Protein 6WN9 (pdb70)

Organism: Staphylococcus aureus (strain NCTC 8325 / PS 47) (NCBI:txid93061)

Nearest PDB structures (foldseek):
  6wn9-assembly2_B  TM=9.996E-01  e=6.475E-32  Staphylococcus aureus
  6vjp-assembly2_B  TM=9.978E-01  e=8.347E-31  Staphylococcus aureus
  5ug1-assembly1_A  TM=8.718E-01  e=1.344E-09  Streptococcus pneumoniae
  3cq5-assembly2_C  TM=4.614E-01  e=7.460E-02  unclassified
  8pdc-assembly1_A  TM=5.800E-01  e=1.710E+00  Thermochaetoides thermophila

Foldseek 3Di:
DEAEEAEEVLLVQQVVVLCVVVVRHHGHYYHLDALLVVLVCLLVPPQVQLDAPHEYEYYYDQNHDDDLVSVVSNVVSSHNHQYEYEQDFAPDPCNVVRNVSLVVCCVPDQSYFYLYLVVVCVPPPQQADPRRRRGDNVVSNVSSVSSVVCVVPDD/DEEAEELLLVQQVVVLCVVVVVYHGHYYHLDALLVVLVCLQPPPQVQLDAPHEYEYYYDQNHHDDLVSVVSNVVSSHNHQYEYEQDFAPDPCNVVRNVSLVVVCVVALRYFYLYLVVVCVPPCQQADPRRRRGDPVVSNSSSVSSVVRVVDGDRD

Secondary structure (DSSP, 8-state):
-PPEEEESHHHHHHHHHHHHHSTT-EEEE-TT--HHHHHHHHHHH-GGGSSTT-EEEEE-STTS---HHHHHHHHHHTTTSEEEEE----SSTTHHHHHHHHHHHHHH-TTEEEE-HHHHTTT-GGGB-TTSSSBPHHHHHHHHHHHHHHHHH--/-EEEESHHHHHHHHHHHHHSTT-EEEE-TT--HHHHHHHHHHH-GGGSSTT-EEEEE-STTS---HHHHHHHHHTTTTSEEEEE----SSTTHHHHHHHHHHHHHH-TTEEEE-HHHHHTT-GGGB-TTSSSBPHHHHHHHHHHHHHHHHH----

B-factor: mean 24.82, std 10.37, range [9.57, 63.67]

Sequence (310 aa):
SSPLLIGDSVMVDIGNVFTTKKIPNAQIDGKVGRQLVDATPIVKSQYKDYAKKGQKVVVVELGTNGAFTKDQLNELLDSSFGKADIYLVSIRVPRDYEGRINKLIYEAAAARSNVHLVDWYKASAGHPEYFAYDGIHLEYAGSKALTDLIVKTMETHAPLLIGDSVMVDIGNVFTKKIPNNAQIDGKVGRQLVDATPIVKSQYKDYAKKGQKVVVVELGTNGAFTKDQLNELLDSSFGKADIYLVSIRVPRDYEGRINKLIYEEAAAARSSNVHLVDWYKASAGHPEYFAYDGIHLEYAGSKALTDLIVKTMETHATN

Structure (mmCIF, N/CA/C/O backbone):
data_6WN9
#
_entry.id   6WN9
#
_cell.length_a   39.510
_cell.length_b   78.860
_cell.length_c   106.590
_cell.angle_alpha   90.000
_cell.angle_beta   90.000
_cell.angle_gamma   90.000
#
_symmetry.space_group_name_H-M   'P 21 21 21'
#
loop_
_entity.id
_entity.type
_entity.pdbx_description
1 polymer Acetyltransferase
2 non-polymer 'ZINC ION'
3 water water
#
loop_
_atom_site.group_PDB
_atom_site.id
_atom_site.type_symbol
_atom_site.label_atom_id
_atom_site.label_alt_id
_atom_site.label_comp_id
_atom_site.label_asym_id
_atom_site.label_entity_id
_atom_site.label_seq_id
_atom_site.pdbx_PDB_ins_code
_atom_site.Cartn_x
_atom_site.Cartn_y
_atom_site.Cartn_z
_atom_site.occupancy
_atom_site.B_iso_or_equiv
_atom_site.auth_seq_id
_atom_site.auth_comp_id
_atom_site.auth_asym_id
_atom_site.auth_atom_id
_atom_site.pdbx_PDB_model_num
ATOM 1 N N . SER A 1 3 ? 13.007 61.306 26.559 1.00 56.66 445 SER A N 1
ATOM 2 C CA . SER A 1 3 ? 12.368 60.083 27.032 1.00 52.69 445 SER A CA 1
ATOM 3 C C . SER A 1 3 ? 12.972 59.622 28.355 1.00 45.80 445 SER A C 1
ATOM 4 O O . SER A 1 3 ? 14.071 60.033 28.725 1.00 43.61 445 SER A O 1
ATOM 7 N N . SER A 1 4 ? 12.248 58.762 29.059 1.00 41.48 446 SER A N 1
ATOM 8 C CA . SER A 1 4 ? 12.673 58.335 30.387 1.00 39.74 446 SER A CA 1
ATOM 9 C C . SER A 1 4 ? 13.884 57.413 30.287 1.00 29.01 446 SER A C 1
ATOM 10 O O . SER A 1 4 ? 13.890 56.499 29.454 1.00 27.84 446 SER A O 1
ATOM 13 N N . PRO A 1 5 ? 14.917 57.616 31.101 1.00 23.81 447 PRO A N 1
ATOM 14 C CA . PRO A 1 5 ? 15.980 56.612 31.192 1.00 23.22 447 PRO A CA 1
ATOM 15 C C . PRO A 1 5 ? 15.548 55.461 32.082 1.00 23.30 447 PRO A C 1
ATOM 16 O O . PRO A 1 5 ? 14.742 55.624 33.001 1.00 23.16 447 PRO A O 1
ATOM 20 N N . LEU A 1 6 ? 16.089 54.281 31.794 1.00 18.40 448 LEU A N 1
ATOM 21 C CA . LEU A 1 6 ? 15.889 53.103 32.633 1.00 16.12 448 LEU A CA 1
ATOM 22 C C . LEU A 1 6 ? 17.146 52.859 33.453 1.00 16.33 448 LEU A C 1
ATOM 23 O O . LEU A 1 6 ? 18.252 52.878 32.910 1.00 16.53 448 LEU A O 1
ATOM 28 N N . LEU A 1 7 ? 16.983 52.634 34.753 1.00 14.93 449 LEU A N 1
ATOM 29 C CA . LEU A 1 7 ? 18.104 52.310 35.627 1.00 14.91 449 LEU A CA 1
ATOM 30 C C . LEU A 1 7 ? 17.816 50.967 36.276 1.00 19.02 449 LEU A C 1
ATOM 31 O O . LEU A 1 7 ? 16.823 50.831 36.997 1.00 19.36 449 LEU A O 1
ATOM 36 N N . ILE A 1 8 ? 18.657 49.968 36.005 1.00 13.16 450 ILE A N 1
ATOM 37 C CA . ILE A 1 8 ? 18.426 48.624 36.525 1.00 12.20 450 ILE A CA 1
ATOM 38 C C . ILE A 1 8 ? 19.648 48.173 37.315 1.00 14.89 450 ILE A C 1
ATOM 39 O O . ILE A 1 8 ? 20.789 48.359 36.885 1.00 15.43 450 ILE A O 1
ATOM 44 N N . GLY A 1 9 ? 19.421 47.586 38.479 1.00 14.59 451 GLY A N 1
ATOM 45 C CA . GLY A 1 9 ? 20.561 47.120 39.242 1.00 14.39 451 GLY A CA 1
ATOM 46 C C . GLY A 1 9 ? 20.186 46.440 40.534 1.00 14.30 451 GLY A C 1
ATOM 47 O O . GLY A 1 9 ? 19.049 46.011 40.733 1.00 14.97 451 GLY A O 1
ATOM 48 N N . ASP A 1 10 ? 21.180 46.351 41.419 1.00 13.73 452 ASP A N 1
ATOM 49 C CA . ASP A 1 10 ? 21.030 45.584 42.650 1.00 11.72 452 ASP A CA 1
ATOM 50 C C . ASP A 1 10 ? 20.872 46.509 43.857 1.00 13.96 452 ASP A C 1
ATOM 51 O O . ASP A 1 10 ? 20.207 47.544 43.756 1.00 15.87 452 ASP A O 1
ATOM 56 N N . SER A 1 11 ? 21.432 46.138 45.013 1.00 15.36 453 SER A N 1
ATOM 57 C CA . SER A 1 11 ? 21.236 46.986 46.186 1.00 14.14 453 SER A CA 1
ATOM 58 C C . SER A 1 11 ? 21.783 48.398 45.970 1.00 16.75 453 SER A C 1
ATOM 59 O O . SER A 1 11 ? 21.274 49.349 46.576 1.00 16.33 453 SER A O 1
ATOM 62 N N . VAL A 1 12 ? 22.787 48.572 45.096 1.00 14.98 454 VAL A N 1
ATOM 63 C CA . VAL A 1 12 ? 23.305 49.921 44.878 1.00 14.86 454 VAL A CA 1
ATOM 64 C C . VAL A 1 12 ? 22.263 50.769 44.159 1.00 14.51 454 VAL A C 1
ATOM 65 O O . VAL A 1 12 ? 22.121 51.969 44.435 1.00 14.36 454 VAL A O 1
ATOM 69 N N . MET A 1 13 ? 21.492 50.153 43.252 1.00 14.68 455 MET A N 1
ATOM 70 C CA . MET A 1 13 ? 20.405 50.885 42.610 1.00 15.09 455 MET A CA 1
ATOM 71 C C . MET A 1 13 ? 19.309 51.232 43.609 1.00 14.48 455 MET A C 1
ATOM 72 O O . MET A 1 13 ? 18.743 52.330 43.559 1.00 15.63 455 MET A O 1
ATOM 77 N N . VAL A 1 14 ? 19.016 50.330 44.552 1.00 14.74 456 VAL A N 1
ATOM 78 C CA . VAL A 1 14 ? 18.056 50.664 45.594 1.00 14.86 456 VAL A CA 1
ATOM 79 C C . VAL A 1 14 ? 18.538 51.872 46.386 1.00 18.63 456 VAL A C 1
ATOM 80 O O . VAL A 1 14 ? 17.758 52.780 46.703 1.00 18.57 456 VAL A O 1
ATOM 84 N N . ASP A 1 15 ? 19.835 51.912 46.696 1.00 15.56 457 ASP A N 1
ATOM 85 C CA . ASP A 1 15 ? 20.374 53.016 47.484 1.00 15.37 457 ASP A CA 1
ATOM 86 C C . ASP A 1 15 ? 20.245 54.352 46.764 1.00 15.00 457 ASP A C 1
ATOM 87 O O . ASP A 1 15 ? 19.981 55.377 47.403 1.00 17.08 457 ASP A O 1
ATOM 92 N N . ILE A 1 16 ? 20.454 54.380 45.443 1.00 16.39 458 ILE A N 1
ATOM 93 C CA . ILE A 1 16 ? 20.473 55.669 44.751 1.00 15.54 458 ILE A CA 1
ATOM 94 C C . ILE A 1 16 ? 19.139 56.034 44.119 1.00 14.86 458 ILE A C 1
ATOM 95 O O . ILE A 1 16 ? 18.992 57.170 43.645 1.00 15.84 458 ILE A O 1
ATOM 100 N N . GLY A 1 17 ? 18.152 55.135 44.137 1.00 17.82 459 GLY A N 1
ATOM 101 C CA . GLY A 1 17 ? 16.978 55.317 43.291 1.00 19.87 459 GLY A CA 1
ATOM 102 C C . GLY A 1 17 ? 16.188 56.577 43.593 1.00 21.36 459 GLY A C 1
ATOM 103 O O . GLY A 1 17 ? 15.764 57.286 42.677 1.00 21.70 459 GLY A O 1
ATOM 104 N N . ASN A 1 18 ? 15.964 56.871 44.873 1.00 20.55 460 ASN A N 1
ATOM 105 C CA . ASN A 1 18 ? 15.165 58.049 45.201 1.00 25.61 460 ASN A CA 1
ATOM 106 C C . ASN A 1 18 ? 15.959 59.338 45.028 1.00 22.90 460 ASN A C 1
ATOM 107 O O . ASN A 1 18 ? 15.403 60.355 44.592 1.00 23.67 460 ASN A O 1
ATOM 112 N N . VAL A 1 19 ? 17.250 59.321 45.371 1.00 20.19 461 VAL A N 1
ATOM 113 C CA . VAL A 1 19 ? 18.112 60.462 45.069 1.00 18.63 461 VAL A CA 1
ATOM 114 C C . VAL A 1 19 ? 18.104 60.736 43.576 1.00 18.98 461 VAL A C 1
ATOM 115 O O . VAL A 1 19 ? 18.002 61.888 43.136 1.00 22.63 461 VAL A O 1
ATOM 119 N N . PHE A 1 20 ? 18.189 59.673 42.773 1.00 18.15 462 PHE A N 1
ATOM 120 C CA . PHE A 1 20 ? 18.214 59.848 41.329 1.00 16.33 462 PHE A CA 1
ATOM 121 C C . PHE A 1 20 ? 16.900 60.424 40.816 1.00 19.49 462 PHE A C 1
ATOM 122 O O . PHE A 1 20 ? 16.905 61.340 39.986 1.00 21.69 462 PHE A O 1
ATOM 130 N N A THR A 1 21 ? 15.772 59.900 41.302 0.64 18.88 463 THR A N 1
ATOM 131 N N B THR A 1 21 ? 15.759 59.922 41.300 0.36 19.82 463 THR A N 1
ATOM 132 C CA A THR A 1 21 ? 14.467 60.362 40.841 0.64 23.83 463 THR A CA 1
ATOM 133 C CA B THR A 1 21 ? 14.484 60.411 40.776 0.36 23.47 463 THR A CA 1
ATOM 134 C C A THR A 1 21 ? 14.200 61.806 41.247 0.64 25.05 463 THR A C 1
ATOM 135 C C B THR A 1 21 ? 14.168 61.821 41.255 0.36 25.37 463 THR A C 1
ATOM 136 O O A THR A 1 21 ? 13.552 62.547 40.503 0.64 28.78 463 THR A O 1
ATOM 137 O O B THR A 1 21 ? 13.431 62.547 40.581 0.36 27.62 463 THR A O 1
ATOM 144 N N . LYS A 1 22 ? 14.685 62.224 42.417 1.00 25.16 464 LYS A N 1
ATOM 145 C CA . LYS A 1 22 ? 14.543 63.623 42.810 1.00 24.14 464 LYS A CA 1
ATOM 146 C C . LYS A 1 22 ? 15.254 64.529 41.818 1.00 27.38 464 LYS A C 1
ATOM 147 O O . LYS A 1 22 ? 14.772 65.624 41.499 1.00 31.32 464 LYS A O 1
ATOM 153 N N . LYS A 1 23 ? 16.400 64.078 41.309 1.00 26.60 465 LYS A N 1
ATOM 154 C CA . LYS A 1 23 ? 17.160 64.857 40.343 1.00 27.97 465 LYS A CA 1
ATOM 155 C C . LYS A 1 23 ? 16.555 64.752 38.947 1.00 27.11 465 LYS A C 1
ATOM 156 O O . LYS A 1 23 ? 16.406 65.764 38.253 1.00 29.01 465 LYS A O 1
ATOM 162 N N . ILE A 1 24 ? 16.197 63.539 38.532 1.00 25.23 466 ILE A N 1
ATOM 163 C CA . ILE A 1 24 ? 15.683 63.241 37.194 1.00 25.47 466 ILE A CA 1
ATOM 164 C C . ILE A 1 24 ? 14.280 62.662 37.348 1.00 23.77 466 ILE A C 1
ATOM 165 O O . ILE A 1 24 ? 14.125 61.433 37.457 1.00 22.42 466 ILE A O 1
ATOM 170 N N . PRO A 1 25 ? 13.243 63.504 37.365 1.00 27.01 467 PRO A N 1
ATOM 171 C CA . PRO A 1 25 ? 11.920 63.042 37.820 1.00 32.30 467 PRO A CA 1
ATOM 172 C C . PRO A 1 25 ? 11.309 61.916 37.004 1.00 30.13 467 PRO A C 1
ATOM 173 O O . PRO A 1 25 ? 10.537 61.130 37.565 1.00 34.16 467 PRO A O 1
ATOM 177 N N . ASN A 1 26 ? 11.606 61.804 35.710 1.00 25.66 468 ASN A N 1
ATOM 178 C CA . ASN A 1 26 ? 10.985 60.757 34.905 1.00 26.69 468 ASN A CA 1
ATOM 179 C C . ASN A 1 26 ? 11.819 59.476 34.831 1.00 26.55 468 ASN A C 1
ATOM 180 O O . ASN A 1 26 ? 11.504 58.592 34.026 1.00 25.95 468 ASN A O 1
ATOM 185 N N . ALA A 1 27 ? 12.848 59.337 35.664 1.00 22.18 469 ALA A N 1
ATOM 186 C CA . ALA A 1 27 ? 13.659 58.129 35.636 1.00 19.09 469 ALA A CA 1
ATOM 187 C C . ALA A 1 27 ? 12.832 56.915 36.048 1.00 23.05 469 ALA A C 1
ATOM 188 O O . ALA A 1 27 ? 11.965 56.998 36.922 1.00 25.18 469 ALA A O 1
ATOM 190 N N . GLN A 1 28 ? 13.098 55.780 35.407 1.00 18.15 470 GLN A N 1
ATOM 191 C CA . GLN A 1 28 ? 12.442 54.519 35.746 1.00 18.80 470 GLN A CA 1
ATOM 192 C C . GLN A 1 28 ? 13.462 53.654 36.472 1.00 19.78 470 GLN A C 1
ATOM 193 O O . GLN A 1 28 ? 14.449 53.214 35.872 1.00 18.31 470 GLN A O 1
ATOM 199 N N . ILE A 1 29 ? 13.234 53.425 37.768 1.00 19.12 471 ILE A N 1
ATOM 200 C CA . ILE A 1 29 ? 14.171 52.699 38.615 1.00 19.00 471 ILE A CA 1
ATOM 201 C C . ILE A 1 29 ? 13.691 51.267 38.776 1.00 18.58 471 ILE A C 1
ATOM 202 O O . ILE A 1 29 ? 12.534 51.028 39.146 1.00 20.79 471 ILE A O 1
ATOM 207 N N . ASP A 1 30 ? 14.592 50.314 38.537 1.00 16.98 472 ASP A N 1
ATOM 208 C CA . ASP A 1 30 ? 14.336 48.902 38.818 1.00 17.11 472 ASP A CA 1
ATOM 209 C C . ASP A 1 30 ? 15.535 48.394 39.614 1.00 16.83 472 ASP A C 1
ATOM 210 O O . ASP A 1 30 ? 16.507 47.882 39.052 1.00 15.76 472 ASP A O 1
ATOM 215 N N . GLY A 1 31 ? 15.471 48.539 40.933 1.00 17.87 473 GLY A N 1
ATOM 216 C CA . GLY A 1 31 ? 16.520 48.064 41.816 1.00 18.74 473 GLY A CA 1
ATOM 217 C C . GLY A 1 31 ? 16.006 46.942 42.696 1.00 16.20 473 GLY A C 1
ATOM 218 O O . GLY A 1 31 ? 14.843 46.940 43.108 1.00 19.94 473 GLY A O 1
ATOM 219 N N . LYS A 1 32 ? 16.888 45.993 43.014 1.00 18.21 474 LYS A N 1
ATOM 220 C CA . LYS A 1 32 ? 16.500 44.873 43.869 1.00 18.96 474 LYS A CA 1
ATOM 221 C C . LYS A 1 32 ? 17.711 44.399 44.658 1.00 16.23 474 LYS A C 1
ATOM 222 O O . LYS A 1 32 ? 18.722 44.012 44.067 1.00 16.99 474 LYS A O 1
ATOM 228 N N . VAL A 1 33 ? 17.616 44.435 45.988 1.00 17.68 475 VAL A N 1
ATOM 229 C CA . VAL A 1 33 ? 18.689 43.906 46.819 1.00 19.46 475 VAL A CA 1
ATOM 230 C C . VAL A 1 33 ? 18.915 42.436 46.484 1.00 19.60 475 VAL A C 1
ATOM 231 O O . VAL A 1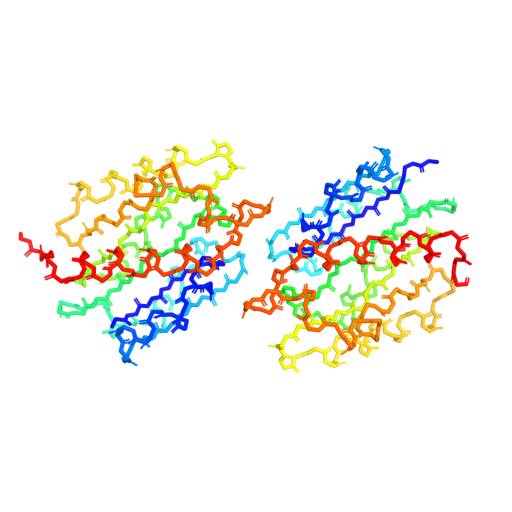 33 ? 17.969 41.641 46.438 1.00 22.51 475 VAL A O 1
ATOM 235 N N . GLY A 1 34 ? 20.172 42.074 46.221 1.00 16.84 476 GLY A N 1
ATOM 236 C CA . GLY A 1 34 ? 20.532 40.696 45.962 1.00 17.57 476 GLY A CA 1
ATOM 237 C C . GLY A 1 34 ? 20.428 40.267 44.516 1.00 17.38 476 GLY A C 1
ATOM 238 O O . GLY A 1 34 ? 20.719 39.105 44.211 1.00 21.05 476 GLY A O 1
ATOM 239 N N . ARG A 1 35 ? 20.008 41.159 43.626 1.00 15.61 477 ARG A N 1
ATOM 240 C CA . ARG A 1 35 ? 19.839 40.782 42.230 1.00 17.54 477 ARG A CA 1
ATOM 241 C C . ARG A 1 35 ? 21.178 40.410 41.606 1.00 17.28 477 ARG A C 1
ATOM 242 O O . ARG A 1 35 ? 22.159 41.153 41.711 1.00 20.73 477 ARG A O 1
ATOM 250 N N . GLN A 1 36 ? 21.215 39.244 40.970 1.00 18.26 478 GLN A N 1
ATOM 251 C CA . GLN A 1 36 ? 22.368 38.798 40.205 1.00 17.51 478 GLN A CA 1
ATOM 252 C C . GLN A 1 36 ? 22.190 39.225 38.758 1.00 19.89 478 GLN A C 1
ATOM 253 O O . GLN A 1 36 ? 21.068 39.269 38.249 1.00 19.00 478 GLN A O 1
ATOM 259 N N . LEU A 1 37 ? 23.309 39.524 38.096 1.00 15.23 479 LEU A N 1
ATOM 260 C CA . LEU A 1 37 ? 23.228 40.042 36.731 1.00 15.14 479 LEU A CA 1
ATOM 261 C C . LEU A 1 37 ? 22.483 39.080 35.811 1.00 19.81 479 LEU A C 1
ATOM 262 O O . LEU A 1 37 ? 21.683 39.516 34.973 1.00 18.77 479 LEU A O 1
ATOM 267 N N . VAL A 1 38 ? 22.722 37.771 35.951 1.00 18.86 480 VAL A N 1
ATOM 268 C CA . VAL A 1 38 ? 22.091 36.791 35.065 1.00 18.51 480 VAL A CA 1
ATOM 269 C C . VAL A 1 38 ? 20.571 36.848 35.154 1.00 22.11 480 VAL A C 1
ATOM 270 O O . VAL A 1 38 ? 19.875 36.452 34.208 1.00 23.68 480 VAL A O 1
ATOM 274 N N . ASP A 1 39 ? 20.030 37.333 36.266 1.00 21.67 481 ASP A N 1
ATOM 275 C CA . ASP A 1 39 ? 18.585 37.433 36.390 1.00 22.38 481 ASP A CA 1
ATOM 276 C C . ASP A 1 39 ? 18.032 38.725 35.810 1.00 20.99 481 ASP A C 1
ATOM 277 O O . ASP A 1 39 ? 16.813 38.831 35.623 1.00 27.90 481 ASP A O 1
ATOM 282 N N . ALA A 1 40 ? 18.894 39.687 35.479 1.00 20.83 482 ALA A N 1
ATOM 283 C CA . ALA A 1 40 ? 18.425 40.923 34.858 1.00 19.44 482 ALA A CA 1
ATOM 284 C C . ALA A 1 40 ? 18.024 40.699 33.408 1.00 21.73 482 ALA A C 1
ATOM 285 O O . ALA A 1 40 ? 17.071 41.316 32.919 1.00 22.14 482 ALA A O 1
ATOM 287 N N . THR A 1 41 ? 18.738 39.824 32.703 1.00 24.11 483 THR A N 1
ATOM 288 C CA . THR A 1 41 ? 18.505 39.663 31.271 1.00 25.48 483 THR A CA 1
ATOM 289 C C . THR A 1 41 ? 17.083 39.212 30.943 1.00 26.91 483 THR A C 1
ATOM 290 O O . THR A 1 41 ? 16.461 39.816 30.051 1.00 23.55 483 THR A O 1
ATOM 294 N N . PRO A 1 42 ? 16.500 38.208 31.612 1.00 23.42 484 PRO A N 1
ATOM 295 C CA . PRO A 1 42 ? 15.095 37.877 31.320 1.00 26.07 484 PRO A CA 1
ATOM 296 C C . PRO A 1 42 ? 14.140 39.029 31.592 1.00 24.50 484 PRO A C 1
ATOM 297 O O . PRO A 1 42 ? 13.117 39.152 30.901 1.00 29.42 484 PRO A O 1
ATOM 301 N N . ILE A 1 43 ? 14.432 39.858 32.595 1.00 23.11 485 ILE A N 1
ATOM 302 C CA . ILE A 1 43 ? 13.599 41.023 32.877 1.00 22.56 485 ILE A CA 1
ATOM 303 C C . ILE A 1 43 ? 13.664 42.008 31.718 1.00 22.55 485 ILE A C 1
ATOM 304 O O . ILE A 1 43 ? 12.640 42.537 31.269 1.00 27.34 485 ILE A O 1
ATOM 309 N N . VAL A 1 44 ? 14.873 42.275 31.220 1.00 21.97 486 VAL A N 1
ATOM 310 C CA . VAL A 1 44 ? 15.018 43.210 30.108 1.00 22.58 486 VAL A CA 1
ATOM 311 C C . VAL A 1 44 ? 14.313 42.676 28.873 1.00 28.45 486 VAL A C 1
ATOM 312 O O . VAL A 1 44 ? 13.572 43.400 28.195 1.00 28.87 486 VAL A O 1
ATOM 316 N N . LYS A 1 45 ? 14.525 41.393 28.567 1.00 27.68 487 LYS A N 1
ATOM 317 C CA . LYS A 1 45 ? 13.944 40.826 27.358 1.00 31.00 487 LYS A CA 1
ATOM 318 C C . LYS A 1 45 ? 12.423 40.819 27.410 1.00 33.21 487 LYS A C 1
ATOM 319 O O . LYS A 1 45 ? 11.773 40.964 26.371 1.00 40.00 487 LYS A O 1
ATOM 325 N N . SER A 1 46 ? 11.832 40.680 28.599 1.00 31.18 488 SER A N 1
ATOM 326 C CA . SER A 1 46 ? 10.382 40.593 28.700 1.00 39.44 488 SER A CA 1
ATOM 327 C C . SER A 1 46 ? 9.702 41.911 29.057 1.00 37.84 488 SER A C 1
ATOM 328 O O . SER A 1 46 ? 8.520 42.081 28.740 1.00 42.67 488 SER A O 1
ATOM 331 N N . GLN A 1 47 ? 10.401 42.848 29.691 1.00 28.78 489 GLN A N 1
ATOM 332 C CA . GLN A 1 47 ? 9.769 44.062 30.186 1.00 27.32 489 GLN A CA 1
ATOM 333 C C . GLN A 1 47 ? 10.280 45.347 29.548 1.00 26.89 489 GLN A C 1
ATOM 334 O O . GLN A 1 47 ? 9.554 46.349 29.564 1.00 29.43 489 GLN A O 1
ATOM 340 N N . TYR A 1 48 ? 11.493 45.362 29.002 1.00 23.30 490 TYR A N 1
ATOM 341 C CA . TYR A 1 48 ? 12.137 46.623 28.649 1.00 19.88 490 TYR A CA 1
ATOM 342 C C . TYR A 1 48 ? 12.536 46.684 27.173 1.00 19.31 490 TYR A C 1
ATOM 343 O O . TYR A 1 48 ? 13.464 47.415 26.808 1.00 19.54 490 TYR A O 1
ATOM 352 N N . LYS A 1 49 ? 11.813 45.965 26.299 1.00 20.65 491 LYS A N 1
ATOM 353 C CA . LYS A 1 49 ? 12.149 46.007 24.876 1.00 21.28 491 LYS A CA 1
ATOM 354 C C . LYS A 1 49 ? 12.081 47.424 24.320 1.00 22.10 491 LYS A C 1
ATOM 355 O O . LYS A 1 49 ? 12.820 47.768 23.388 1.00 20.21 491 LYS A O 1
ATOM 361 N N . ASP A 1 50 ? 11.202 48.260 24.862 1.00 20.78 492 ASP A N 1
ATOM 362 C CA . ASP A 1 50 ? 11.080 49.603 24.324 1.00 20.09 492 ASP A CA 1
ATOM 363 C C . ASP A 1 50 ? 12.176 50.541 24.809 1.00 19.69 492 ASP A C 1
ATOM 364 O O . ASP A 1 50 ? 12.245 51.677 24.325 1.00 24.65 492 ASP A O 1
ATOM 369 N N . TYR A 1 51 ? 13.050 50.084 25.708 1.00 17.18 493 TYR A N 1
ATOM 370 C CA . TYR A 1 51 ? 14.274 50.805 26.031 1.00 17.56 493 TYR A CA 1
ATOM 371 C C . TYR A 1 51 ? 15.465 50.361 25.188 1.00 19.64 493 TYR A C 1
ATOM 372 O O . TYR A 1 51 ? 16.522 50.996 25.255 1.00 23.67 493 TYR A O 1
ATOM 381 N N . ALA A 1 52 ? 15.326 49.297 24.406 1.00 19.46 494 ALA A N 1
ATOM 382 C CA . ALA A 1 52 ? 16.441 48.726 23.645 1.00 20.83 494 ALA A CA 1
ATOM 383 C C . ALA A 1 52 ? 16.518 49.310 22.245 1.00 22.75 494 ALA A C 1
ATOM 384 O O . ALA A 1 52 ? 16.657 48.588 21.257 1.00 30.05 494 ALA A O 1
ATOM 386 N N . LYS A 1 53 ? 16.412 50.628 22.153 1.00 19.22 495 LYS A N 1
ATOM 387 C CA . LYS A 1 53 ? 16.295 51.311 20.875 1.00 19.39 495 LYS A CA 1
ATOM 388 C C . LYS A 1 53 ? 17.289 52.459 20.797 1.00 18.88 495 LYS A C 1
ATOM 389 O O . LYS A 1 53 ? 17.740 52.985 21.818 1.00 18.51 495 LYS A O 1
ATOM 395 N N . LYS A 1 54 ? 17.630 52.832 19.562 1.00 19.66 496 LYS A N 1
ATOM 396 C CA . LYS A 1 54 ? 18.521 53.964 19.330 1.00 17.37 496 LYS A CA 1
ATOM 397 C C . LYS A 1 54 ? 17.963 55.217 19.992 1.00 19.89 496 LYS A C 1
ATOM 398 O O . LYS A 1 54 ? 16.780 55.537 19.843 1.00 21.12 496 LYS A O 1
ATOM 404 N N . GLY A 1 55 ? 18.826 55.940 20.705 1.00 19.07 497 GLY A N 1
ATOM 405 C CA . GLY A 1 55 ? 18.433 57.161 21.377 1.00 21.96 497 GLY A CA 1
ATOM 406 C C . GLY A 1 55 ? 17.911 56.974 22.786 1.00 22.72 497 GLY A C 1
ATOM 407 O O . GLY A 1 55 ? 17.729 57.970 23.501 1.00 26.26 497 GLY A O 1
ATOM 408 N N . GLN A 1 56 ? 17.651 55.740 23.202 1.00 16.11 498 GLN A N 1
ATOM 409 C CA . GLN A 1 56 ? 17.287 55.469 24.585 1.00 17.06 498 GLN A CA 1
ATOM 410 C C . GLN A 1 56 ? 18.543 55.401 25.449 1.00 16.93 498 GLN A C 1
ATOM 411 O O . GLN A 1 56 ? 19.653 55.187 24.960 1.00 16.51 498 GLN A O 1
ATOM 417 N N . LYS A 1 57 ? 18.362 55.593 26.755 1.00 15.29 499 LYS A N 1
ATOM 418 C CA . LYS A 1 57 ? 19.468 55.544 27.703 1.00 15.09 499 LYS A CA 1
ATOM 419 C C . LYS A 1 57 ? 19.134 54.585 28.830 1.00 15.95 499 LYS A C 1
ATOM 420 O O . LYS A 1 57 ? 18.049 54.658 29.417 1.00 17.38 499 LYS A O 1
ATOM 426 N N . VAL A 1 58 ? 20.070 53.693 29.136 1.00 13.94 500 VAL A N 1
ATOM 427 C CA A VAL A 1 58 ? 19.892 52.729 30.211 0.60 12.74 500 VAL A CA 1
ATOM 428 C CA B VAL A 1 58 ? 19.909 52.695 30.186 0.40 13.33 500 VAL A CA 1
ATOM 429 C C . VAL A 1 58 ? 21.148 52.715 31.071 1.00 12.74 500 VAL A C 1
ATOM 430 O O . VAL A 1 58 ? 22.273 52.830 30.574 1.00 13.52 500 VAL A O 1
ATOM 437 N N . VAL A 1 59 ? 20.950 52.606 32.384 1.00 13.41 501 VAL A N 1
ATOM 438 C CA . VAL A 1 59 ? 22.050 52.525 33.332 1.00 13.77 501 VAL A CA 1
ATOM 439 C C . VAL A 1 59 ? 22.033 51.131 33.935 1.00 12.42 501 VAL A C 1
ATOM 440 O O . VAL A 1 59 ? 20.983 50.665 34.396 1.00 13.16 501 VAL A O 1
ATOM 444 N N . VAL A 1 60 ? 23.185 50.465 33.920 1.00 12.54 502 VAL A N 1
ATOM 445 C CA . VAL A 1 60 ? 23.339 49.117 34.464 1.00 12.55 502 VAL A CA 1
ATOM 446 C C . VAL A 1 60 ? 24.255 49.196 35.677 1.00 13.43 502 VAL A C 1
ATOM 447 O O . VAL A 1 60 ? 25.412 49.622 35.572 1.00 13.83 502 VAL A O 1
ATOM 451 N N . GLU A 1 61 ? 23.736 48.754 36.818 1.00 12.07 503 GLU A N 1
ATOM 452 C CA . GLU A 1 61 ? 24.376 48.870 38.135 1.00 14.04 503 GLU A CA 1
ATOM 453 C C . GLU A 1 61 ? 24.343 47.477 38.775 1.00 15.08 503 GLU A C 1
ATOM 454 O O . GLU A 1 61 ? 23.500 47.204 39.631 1.00 14.84 503 GLU A O 1
ATOM 460 N N . LEU A 1 62 ? 25.250 46.592 38.349 1.00 12.85 504 LEU A N 1
ATOM 461 C CA . LEU A 1 62 ? 25.211 45.196 38.769 1.00 13.32 504 LEU A CA 1
ATOM 462 C C . LEU A 1 62 ? 26.610 44.695 39.095 1.00 14.71 504 LEU A C 1
ATOM 463 O O . LEU A 1 62 ? 27.608 45.147 38.524 1.00 16.55 504 LEU A O 1
ATOM 468 N N . GLY A 1 63 ? 26.675 43.719 39.994 1.00 16.38 505 GLY A N 1
ATOM 469 C CA . GLY A 1 63 ? 27.927 43.102 40.387 1.00 14.74 505 GLY A CA 1
ATOM 470 C C . GLY A 1 63 ? 28.267 43.291 41.848 1.00 16.51 505 GLY A C 1
ATOM 471 O O . GLY A 1 63 ? 29.011 42.473 42.410 1.00 18.09 505 GLY A O 1
ATOM 472 N N . THR A 1 64 ? 27.737 44.335 42.489 1.00 13.96 506 THR A N 1
ATOM 473 C CA . THR A 1 64 ? 28.036 44.529 43.908 1.00 13.31 506 THR A CA 1
ATOM 474 C C . THR A 1 64 ? 27.517 43.358 44.731 1.00 19.33 506 THR A C 1
ATOM 475 O O . THR A 1 64 ? 28.190 42.903 45.663 1.00 20.04 506 THR A O 1
ATOM 479 N N . ASN A 1 65 ? 26.339 42.836 44.384 1.00 15.17 507 ASN A N 1
ATOM 480 C CA . ASN A 1 65 ? 25.729 41.747 45.142 1.00 16.81 507 ASN A CA 1
ATOM 481 C C . ASN A 1 65 ? 26.072 40.360 44.596 1.00 17.02 507 ASN A C 1
ATOM 482 O O . ASN A 1 65 ? 25.538 39.362 45.102 1.00 18.99 507 ASN A O 1
ATOM 487 N N . GLY A 1 66 ? 26.934 40.261 43.583 1.00 17.54 508 GLY A N 1
ATOM 488 C CA . GLY A 1 66 ? 27.331 38.945 43.121 1.00 16.98 508 GLY A CA 1
ATOM 489 C C . GLY A 1 66 ? 28.153 38.962 41.853 1.00 18.77 508 GLY A C 1
ATOM 490 O O . GLY A 1 66 ? 27.957 39.827 40.994 1.00 18.34 508 GLY A O 1
ATOM 491 N N . ALA A 1 67 ? 29.058 37.995 41.722 1.00 18.44 509 ALA A N 1
ATOM 492 C CA . ALA A 1 67 ? 29.882 37.884 40.532 1.00 19.67 509 ALA A CA 1
ATOM 493 C C . ALA A 1 67 ? 29.042 37.455 39.331 1.00 20.10 509 ALA A C 1
ATOM 494 O O . ALA A 1 67 ? 27.975 36.856 39.464 1.00 22.15 509 ALA A O 1
ATOM 496 N N . PHE A 1 68 ? 29.536 37.789 38.143 1.00 18.03 510 PHE A N 1
ATOM 497 C CA . PHE A 1 68 ? 28.946 37.326 36.897 1.00 18.29 510 PHE A CA 1
ATOM 498 C C . PHE A 1 68 ? 30.076 37.026 35.920 1.00 18.43 510 PHE A C 1
ATOM 499 O O . PHE A 1 68 ? 31.238 37.360 36.169 1.00 19.91 510 PHE A O 1
ATOM 507 N N . THR A 1 69 ? 29.729 36.379 34.809 1.00 18.13 511 THR A N 1
ATOM 508 C CA . THR A 1 69 ? 30.698 35.972 33.796 1.00 18.49 511 THR A CA 1
ATOM 509 C C . THR A 1 69 ? 30.647 36.892 32.579 1.00 16.40 511 THR A C 1
ATOM 510 O O . THR A 1 69 ? 29.708 37.666 32.388 1.00 16.62 511 THR A O 1
ATOM 514 N N . LYS A 1 70 ? 31.672 36.760 31.727 1.00 18.50 512 LYS A N 1
ATOM 515 C CA . LYS A 1 70 ? 31.710 37.551 30.500 1.00 18.17 512 LYS A CA 1
ATOM 516 C C . LYS A 1 70 ? 30.515 37.238 29.611 1.00 17.90 512 LYS A C 1
ATOM 517 O O . LYS A 1 70 ? 29.875 38.156 29.078 1.00 18.22 512 LYS A O 1
ATOM 523 N N . ASP A 1 71 ? 30.193 35.948 29.447 1.00 19.23 513 ASP A N 1
ATOM 524 C CA . ASP A 1 71 ? 29.038 35.564 28.637 1.00 18.72 513 ASP A CA 1
ATOM 525 C C . ASP A 1 71 ? 27.750 36.161 29.201 1.00 20.26 513 ASP A C 1
ATOM 526 O O . ASP A 1 71 ? 26.905 36.658 28.446 1.00 22.28 513 ASP A O 1
ATOM 531 N N . GLN A 1 72 ? 27.583 36.128 30.528 1.00 18.71 514 GLN A N 1
ATOM 532 C CA . GLN A 1 72 ? 26.374 36.693 31.116 1.00 16.91 514 GLN A CA 1
ATOM 533 C C . GLN A 1 72 ? 26.269 38.185 30.840 1.00 16.05 514 GLN A C 1
ATOM 534 O O . GLN A 1 72 ? 25.195 38.679 30.477 1.00 16.32 514 GLN A O 1
ATOM 540 N N . LEU A 1 73 ? 27.374 38.917 31.000 1.00 15.31 515 LEU A N 1
ATOM 541 C CA . LEU A 1 73 ? 27.347 40.352 30.732 1.00 14.23 515 LEU A CA 1
ATOM 542 C C . LEU A 1 73 ? 27.047 40.628 29.260 1.00 15.73 515 LEU A C 1
ATOM 543 O O . LEU A 1 73 ? 26.257 41.525 28.943 1.00 16.11 515 LEU A O 1
ATOM 548 N N . ASN A 1 74 ? 27.643 39.847 28.346 1.00 15.90 516 ASN A N 1
ATOM 549 C CA . ASN A 1 74 ? 27.369 40.045 26.923 1.00 14.92 516 ASN A CA 1
ATOM 550 C C . ASN A 1 74 ? 25.895 39.836 26.617 1.00 16.24 516 ASN A C 1
ATOM 551 O O . ASN A 1 74 ? 25.299 40.585 25.835 1.00 18.76 516 ASN A O 1
ATOM 556 N N . GLU A 1 75 ? 25.280 38.828 27.240 1.00 15.57 517 GLU A N 1
ATOM 557 C CA . GLU A 1 75 ? 23.862 38.580 27.013 1.00 16.48 517 GLU A CA 1
ATOM 558 C C . GLU A 1 75 ? 23.009 39.756 27.488 1.00 17.14 517 GLU A C 1
ATOM 559 O O . GLU A 1 75 ? 22.053 40.151 26.808 1.00 19.50 517 GLU A O 1
ATOM 565 N N . LEU A 1 76 ? 23.335 40.333 28.645 1.00 16.35 518 LEU A N 1
ATOM 566 C CA . LEU A 1 76 ? 22.578 41.495 29.110 1.00 16.23 518 LEU A CA 1
ATOM 567 C C . LEU A 1 76 ? 22.789 42.695 28.194 1.00 16.73 518 LEU A C 1
ATOM 568 O O . LEU A 1 76 ? 21.826 43.355 27.783 1.00 17.60 518 LEU A O 1
ATOM 573 N N . LEU A 1 77 ? 24.043 43.006 27.868 1.00 15.18 519 LEU A N 1
ATOM 574 C CA . LEU A 1 77 ? 24.298 44.169 27.023 1.00 14.16 519 LEU A CA 1
ATOM 575 C C . LEU A 1 77 ? 23.630 44.028 25.659 1.00 15.30 519 LEU A C 1
ATOM 576 O O . LEU A 1 77 ? 23.042 44.990 25.155 1.00 16.29 519 LEU A O 1
ATOM 581 N N . ASP A 1 78 ? 23.695 42.833 25.056 1.00 15.47 520 ASP A N 1
ATOM 582 C CA . ASP A 1 78 ? 23.048 42.613 23.761 1.00 16.64 520 ASP A CA 1
ATOM 583 C C . ASP A 1 78 ? 21.545 42.845 23.835 1.00 16.07 520 ASP A C 1
ATOM 584 O O . ASP A 1 78 ? 20.927 43.263 22.843 1.00 18.52 520 ASP A O 1
ATOM 589 N N . SER A 1 79 ? 20.934 42.561 24.991 1.00 18.02 521 SER A N 1
ATOM 590 C CA A SER A 1 79 ? 19.490 42.704 25.131 0.72 17.83 521 SER A CA 1
ATOM 591 C CA B SER A 1 79 ? 19.491 42.704 25.125 0.28 18.03 521 SER A CA 1
ATOM 592 C C . SER A 1 79 ? 19.039 44.157 25.120 1.00 17.95 521 SER A C 1
ATOM 593 O O . SER A 1 79 ? 17.840 44.408 24.971 1.00 20.73 521 SER A O 1
ATOM 598 N N . PHE A 1 80 ? 19.959 45.107 25.264 1.00 15.55 522 PHE A N 1
ATOM 599 C CA . PHE A 1 80 ? 19.611 46.517 25.161 1.00 15.52 522 PHE A CA 1
ATOM 600 C C . PHE A 1 80 ? 19.806 47.078 23.764 1.00 18.62 522 PHE A C 1
ATOM 601 O O . PHE A 1 80 ? 19.594 48.278 23.560 1.00 17.82 522 PHE A O 1
ATOM 609 N N . GLY A 1 81 ? 20.205 46.243 22.805 1.00 15.78 523 GLY A N 1
ATOM 610 C CA . GLY A 1 81 ? 20.134 46.643 21.406 1.00 17.01 523 GLY A CA 1
ATOM 611 C C . GLY A 1 81 ? 20.988 47.866 21.134 1.00 20.93 523 GLY A C 1
ATOM 612 O O . GLY A 1 81 ? 22.179 47.917 21.468 1.00 20.03 523 GLY A O 1
ATOM 613 N N . LYS A 1 82 ? 20.370 48.882 20.536 1.00 17.35 524 LYS A N 1
ATOM 614 C CA . LYS A 1 82 ? 21.091 50.076 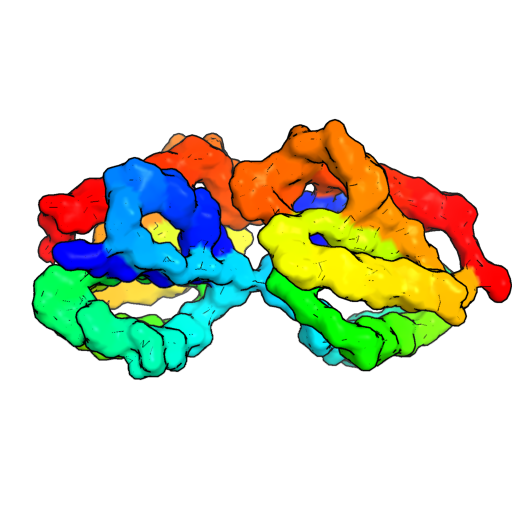20.129 1.00 15.61 524 LYS A CA 1
ATOM 615 C C . LYS A 1 82 ? 20.991 51.211 21.142 1.00 17.44 524 LYS A C 1
ATOM 616 O O . LYS A 1 82 ? 21.420 52.333 20.844 1.00 19.16 524 LYS A O 1
ATOM 622 N N . ALA A 1 83 ? 20.456 50.945 22.331 1.00 15.52 525 ALA A N 1
ATOM 623 C CA . ALA A 1 83 ? 20.435 51.964 23.374 1.00 15.98 525 ALA A CA 1
ATOM 624 C C . ALA A 1 83 ? 21.855 52.344 23.772 1.00 15.25 525 ALA A C 1
ATOM 625 O O . ALA A 1 83 ? 22.789 51.542 23.668 1.00 15.61 525 ALA A O 1
ATOM 627 N N . ASP A 1 84 ? 22.012 53.573 24.261 1.00 13.77 526 ASP A N 1
ATOM 628 C CA . ASP A 1 84 ? 23.227 53.923 24.977 1.00 14.40 526 ASP A CA 1
ATOM 629 C C . ASP A 1 84 ? 23.151 53.359 26.386 1.00 14.53 526 ASP A C 1
ATOM 630 O O . ASP A 1 84 ? 22.160 53.567 27.096 1.00 14.98 526 ASP A O 1
ATOM 635 N N . ILE A 1 85 ? 24.180 52.602 26.760 1.00 13.22 527 ILE A N 1
ATOM 636 C CA . ILE A 1 85 ? 24.234 51.861 28.016 1.00 12.96 527 ILE A CA 1
ATOM 637 C C . ILE A 1 85 ? 25.326 52.468 28.876 1.00 13.37 527 ILE A C 1
ATOM 638 O O . ILE A 1 85 ? 26.477 52.586 28.439 1.00 13.42 527 ILE A O 1
ATOM 643 N N . TYR A 1 86 ? 24.975 52.822 30.109 1.00 10.42 528 TYR A N 1
ATOM 644 C CA . TYR A 1 86 ? 25.903 53.452 31.040 1.00 12.31 528 TYR A CA 1
ATOM 645 C C . TYR A 1 86 ? 26.197 52.398 32.090 1.00 13.72 528 TYR A C 1
ATOM 646 O O . TYR A 1 86 ? 25.338 52.078 32.916 1.00 12.80 528 TYR A O 1
ATOM 655 N N . LEU A 1 87 ? 27.389 51.819 32.007 1.00 11.31 529 LEU A N 1
ATOM 656 C CA . LEU A 1 87 ? 27.736 50.616 32.750 1.00 10.42 529 LEU A CA 1
ATOM 657 C C . LEU A 1 87 ? 28.666 51.012 33.885 1.00 10.89 529 LEU A C 1
ATOM 658 O O . LEU A 1 87 ? 29.733 51.586 33.645 1.00 12.65 529 LEU A O 1
ATOM 663 N N . VAL A 1 88 ? 28.243 50.740 35.121 1.00 11.82 530 VAL A N 1
ATOM 664 C CA . VAL A 1 88 ? 28.917 51.274 36.301 1.00 12.86 530 VAL A CA 1
ATOM 665 C C . VAL A 1 88 ? 29.882 50.233 36.856 1.00 12.54 530 VAL A C 1
ATOM 666 O O . VAL A 1 88 ? 29.488 49.094 37.129 1.00 14.40 530 VAL A O 1
ATOM 670 N N . SER A 1 89 ? 31.141 50.632 37.061 1.00 12.43 531 SER A N 1
ATOM 671 C CA . SER A 1 89 ? 32.074 49.745 37.744 1.00 11.50 531 SER A CA 1
ATOM 672 C C . SER A 1 89 ? 31.734 49.680 39.231 1.00 13.02 531 SER A C 1
ATOM 673 O O . SER A 1 89 ? 31.037 50.543 39.777 1.00 13.74 531 SER A O 1
ATOM 676 N N . ILE A 1 90 ? 32.223 48.629 39.886 1.00 12.81 532 ILE A N 1
ATOM 677 C CA . ILE A 1 90 ? 31.788 48.323 41.244 1.00 13.15 532 ILE A CA 1
ATOM 678 C C . ILE A 1 90 ? 32.935 48.543 42.216 1.00 13.56 532 ILE A C 1
ATOM 679 O O . ILE A 1 90 ? 34.117 48.476 41.864 1.00 14.29 532 ILE A O 1
ATOM 684 N N . ARG A 1 91 ? 32.573 48.827 43.466 1.00 13.91 533 ARG A N 1
ATOM 685 C CA . ARG A 1 91 ? 33.542 48.853 44.555 1.00 15.67 533 ARG A CA 1
ATOM 686 C C . ARG A 1 91 ? 32.921 48.087 45.712 1.00 14.85 533 ARG A C 1
ATOM 687 O O . ARG A 1 91 ? 31.936 48.541 46.304 1.00 16.73 533 ARG A O 1
ATOM 695 N N . VAL A 1 92 ? 33.480 46.922 46.015 1.00 15.30 534 VAL A N 1
ATOM 696 C CA . VAL A 1 92 ? 32.931 46.054 47.052 1.00 19.03 534 VAL A CA 1
ATOM 697 C C . VAL A 1 92 ? 34.066 45.173 47.567 1.00 18.72 534 VAL A C 1
ATOM 698 O O . VAL A 1 92 ? 34.888 44.697 46.774 1.00 19.93 534 VAL A O 1
ATOM 702 N N . PRO A 1 93 ? 34.179 44.959 48.884 1.00 17.34 535 PRO A N 1
ATOM 703 C CA . PRO A 1 93 ? 35.250 44.107 49.444 1.00 23.10 535 PRO A CA 1
ATOM 704 C C . PRO A 1 93 ? 34.950 42.625 49.258 1.00 27.25 535 PRO A C 1
ATOM 705 O O . PRO A 1 93 ? 34.605 41.883 50.183 1.00 28.01 535 PRO A O 1
ATOM 709 N N . ARG A 1 94 ? 35.068 42.180 48.011 1.00 22.13 536 ARG A N 1
ATOM 710 C CA . ARG A 1 94 ? 34.863 40.794 47.628 1.00 25.41 536 ARG A CA 1
ATOM 711 C C . ARG A 1 94 ? 36.022 40.363 46.743 1.00 26.21 536 ARG A C 1
ATOM 712 O O . ARG A 1 94 ? 36.589 41.178 46.007 1.00 25.27 536 ARG A O 1
ATOM 720 N N . ASP A 1 95 ? 36.363 39.072 46.803 1.00 25.57 537 ASP A N 1
ATOM 721 C CA . ASP A 1 95 ? 37.513 38.588 46.047 1.00 26.87 537 ASP A CA 1
ATOM 722 C C . ASP A 1 95 ? 37.321 38.720 44.541 1.00 27.53 537 ASP A C 1
ATOM 723 O O . ASP A 1 95 ? 38.313 38.722 43.804 1.00 28.05 537 ASP A O 1
ATOM 728 N N . TYR A 1 96 ? 36.082 38.842 44.071 1.00 22.75 538 TYR A N 1
ATOM 729 C CA . TYR A 1 96 ? 35.811 38.901 42.637 1.00 21.24 538 TYR A CA 1
ATOM 730 C C . TYR A 1 96 ? 35.802 40.318 42.079 1.00 23.57 538 TYR A C 1
ATOM 731 O O . TYR A 1 96 ? 35.587 40.480 40.871 1.00 21.00 538 TYR A O 1
ATOM 740 N N . GLU A 1 97 ? 36.033 41.335 42.919 1.00 18.93 539 GLU A N 1
ATOM 741 C CA . GLU A 1 97 ? 35.855 42.724 42.497 1.00 16.25 539 GLU A CA 1
ATOM 742 C C . GLU A 1 97 ? 36.678 43.039 41.250 1.00 18.07 539 GLU A C 1
ATOM 743 O O . GLU A 1 97 ? 36.153 43.579 40.266 1.00 17.82 539 GLU A O 1
ATOM 749 N N . GLY A 1 98 ? 37.966 42.685 41.266 1.00 21.12 540 GLY A N 1
ATOM 750 C CA . GLY A 1 98 ? 38.830 43.020 40.146 1.00 20.43 540 GLY A CA 1
ATOM 751 C C . GLY A 1 98 ? 38.442 42.300 38.870 1.00 20.80 540 GLY A C 1
ATOM 752 O O . GLY A 1 98 ? 38.467 42.889 37.788 1.00 21.37 540 GLY A O 1
ATOM 753 N N . ARG A 1 99 ? 38.076 41.019 38.984 1.00 20.12 541 ARG A N 1
ATOM 754 C CA . ARG A 1 99 ? 37.679 40.238 37.814 1.00 20.97 541 ARG A CA 1
ATOM 755 C C . ARG A 1 99 ? 36.418 40.806 37.171 1.00 19.68 541 ARG A C 1
ATOM 756 O O . ARG A 1 99 ? 36.311 40.879 35.939 1.00 19.62 541 ARG A O 1
ATOM 764 N N . ILE A 1 100 ? 35.445 41.208 37.985 1.00 18.26 542 ILE A N 1
ATOM 765 C CA . ILE A 1 100 ? 34.204 41.740 37.426 1.00 17.24 542 ILE A CA 1
ATOM 766 C C . ILE A 1 100 ? 34.432 43.131 36.845 1.00 15.81 542 ILE A C 1
ATOM 767 O O . ILE A 1 100 ? 33.881 43.475 35.791 1.00 17.33 542 ILE A O 1
ATOM 772 N N . ASN A 1 101 ? 35.246 43.958 37.506 1.00 15.62 543 ASN A N 1
ATOM 773 C CA . ASN A 1 101 ? 35.526 45.266 36.921 1.00 12.35 543 ASN A CA 1
ATOM 774 C C . ASN A 1 101 ? 36.279 45.131 35.603 1.00 15.57 543 ASN A C 1
ATOM 775 O O . ASN A 1 101 ? 36.053 45.918 34.679 1.00 15.92 543 ASN A O 1
ATOM 780 N N . LYS A 1 102 ? 37.163 44.132 35.491 1.00 16.01 544 LYS A N 1
ATOM 781 C CA . LYS A 1 102 ? 37.815 43.870 34.208 1.00 17.32 544 LYS A CA 1
ATOM 782 C C . LYS A 1 102 ? 36.778 43.587 33.128 1.00 17.08 544 LYS A C 1
ATOM 783 O O . LYS A 1 102 ? 36.869 44.118 32.015 1.00 17.09 544 LYS A O 1
ATOM 789 N N . LEU A 1 103 ? 35.760 42.781 33.446 1.00 17.28 545 LEU A N 1
ATOM 790 C CA . LEU A 1 103 ? 34.695 42.534 32.473 1.00 14.67 545 LEU A CA 1
ATOM 791 C C . LEU A 1 103 ? 33.995 43.826 32.075 1.00 14.72 545 LEU A C 1
ATOM 792 O O . LEU A 1 103 ? 33.678 44.036 30.891 1.00 16.23 545 LEU A O 1
ATOM 797 N N . ILE A 1 104 ? 33.730 44.695 33.059 1.00 13.67 546 ILE A N 1
ATOM 798 C CA . ILE A 1 104 ? 33.031 45.950 32.807 1.00 12.66 546 ILE A CA 1
ATOM 799 C C . ILE A 1 104 ? 33.885 46.880 31.953 1.00 15.21 546 ILE A C 1
ATOM 800 O O . ILE A 1 104 ? 33.404 47.459 30.972 1.00 14.53 546 ILE A O 1
ATOM 805 N N . TYR A 1 105 ? 35.166 47.023 32.297 1.00 15.28 547 TYR A N 1
ATOM 806 C CA . TYR A 1 105 ? 36.061 47.855 31.493 1.00 13.69 547 TYR A CA 1
ATOM 807 C C . TYR A 1 105 ? 36.176 47.328 30.068 1.00 15.86 547 TYR A C 1
ATOM 808 O O . TYR A 1 105 ? 36.240 48.109 29.107 1.00 16.04 547 TYR A O 1
ATOM 817 N N . GLU A 1 106 ? 36.241 46.003 29.917 1.00 13.52 548 GLU A N 1
ATOM 818 C CA . GLU A 1 106 ? 36.410 45.417 28.588 1.00 13.82 548 GLU A CA 1
ATOM 819 C C . GLU A 1 106 ? 35.174 45.621 27.728 1.00 14.32 548 GLU A C 1
ATOM 820 O O . GLU A 1 106 ? 35.289 45.862 26.520 1.00 17.47 548 GLU A O 1
ATOM 826 N N . ALA A 1 107 ? 33.985 45.507 28.318 1.00 14.72 549 ALA A N 1
ATOM 827 C CA . ALA A 1 107 ? 32.766 45.736 27.549 1.00 13.51 549 ALA A CA 1
ATOM 828 C C . ALA A 1 107 ? 32.646 47.195 27.128 1.00 14.15 549 ALA A C 1
ATOM 829 O O . ALA A 1 107 ? 32.265 47.492 25.986 1.00 15.90 549 ALA A O 1
ATOM 831 N N . ALA A 1 108 ? 32.983 48.125 28.028 1.00 14.33 550 ALA A N 1
ATOM 832 C CA . ALA A 1 108 ? 32.945 49.533 27.647 1.00 13.84 550 ALA A CA 1
ATOM 833 C C . ALA A 1 108 ? 33.984 49.853 26.581 1.00 15.78 550 ALA A C 1
ATOM 834 O O . ALA A 1 108 ? 33.738 50.692 25.704 1.00 18.85 550 ALA A O 1
ATOM 836 N N . ALA A 1 109 ? 35.139 49.187 26.623 1.00 16.48 551 ALA A N 1
ATOM 837 C CA . ALA A 1 109 ? 36.162 49.425 25.614 1.00 16.53 551 ALA A CA 1
ATOM 838 C C . ALA A 1 109 ? 35.701 48.961 24.240 1.00 19.12 551 ALA A C 1
ATOM 839 O O . ALA A 1 109 ? 35.880 49.669 23.242 1.00 19.34 551 ALA A O 1
ATOM 841 N N . ALA A 1 110 ? 35.111 47.766 24.165 1.00 17.17 552 ALA A N 1
ATOM 842 C CA . ALA A 1 110 ? 34.850 47.143 22.875 1.00 15.63 552 ALA A CA 1
ATOM 843 C C . ALA A 1 110 ? 33.545 47.600 22.244 1.00 15.52 552 ALA A C 1
ATOM 844 O O . ALA A 1 110 ? 33.421 47.542 21.018 1.00 19.60 552 ALA A O 1
ATOM 846 N N . ARG A 1 111 ? 32.581 48.060 23.031 1.00 15.17 553 ARG A N 1
ATOM 847 C CA . ARG A 1 111 ? 31.246 48.366 22.526 1.00 13.93 553 ARG A CA 1
ATOM 848 C C . ARG A 1 111 ? 31.055 49.875 22.446 1.00 13.88 553 ARG A C 1
ATOM 849 O O . ARG A 1 111 ? 31.198 50.580 23.452 1.00 15.68 553 ARG A O 1
ATOM 857 N N . SER A 1 112 ? 30.704 50.364 21.247 1.00 16.57 554 SER A N 1
ATOM 858 C CA . SER A 1 112 ? 30.614 51.806 21.040 1.00 15.39 554 SER A CA 1
ATOM 859 C C . SER A 1 112 ? 29.430 52.411 21.781 1.00 16.55 554 SER A C 1
ATOM 860 O O . SER A 1 112 ? 29.475 53.590 22.148 1.00 22.14 554 SER A O 1
ATOM 863 N N . ASN A 1 113 ? 28.398 51.619 22.066 1.00 14.50 555 ASN A N 1
ATOM 864 C CA . ASN A 1 113 ? 27.230 52.125 22.783 1.00 13.55 555 ASN A CA 1
ATOM 865 C C . ASN A 1 113 ? 27.291 51.893 24.285 1.00 15.24 555 ASN A C 1
ATOM 866 O O . ASN A 1 113 ? 26.310 52.198 24.970 1.00 14.49 555 ASN A O 1
ATOM 871 N N . VAL A 1 114 ? 28.400 51.375 24.817 1.00 13.17 556 VAL A N 1
ATOM 872 C CA . VAL A 1 114 ? 28.561 51.166 26.258 1.00 12.64 556 VAL A CA 1
ATOM 873 C C . VAL A 1 114 ? 29.525 52.226 26.773 1.00 14.62 556 VAL A C 1
ATOM 874 O O . VAL A 1 114 ? 30.664 52.330 26.299 1.00 16.32 556 VAL A O 1
ATOM 878 N N . HIS A 1 115 ? 29.071 53.006 27.745 1.00 13.17 557 HIS A N 1
ATOM 879 C CA . HIS A 1 115 ? 29.809 54.153 28.251 1.00 11.66 557 HIS A CA 1
ATOM 880 C C . HIS A 1 115 ? 30.145 53.868 29.708 1.00 11.81 557 HIS A C 1
ATOM 881 O O . HIS A 1 115 ? 29.244 53.634 30.517 1.00 14.34 557 HIS A O 1
ATOM 888 N N . LEU A 1 116 ? 31.435 53.858 30.027 1.00 12.82 558 LEU A N 1
ATOM 889 C CA . LEU A 1 116 ? 31.857 53.528 31.387 1.00 11.84 558 LEU A CA 1
ATOM 890 C C . LEU A 1 116 ? 31.489 54.633 32.379 1.00 11.88 558 LEU A C 1
ATOM 891 O O . LEU A 1 116 ? 31.798 55.813 32.163 1.00 13.42 558 LEU A O 1
ATOM 896 N N . VAL A 1 117 ? 30.873 54.233 33.492 1.00 11.47 559 VAL A N 1
ATOM 897 C CA . VAL A 1 117 ? 30.677 55.082 34.664 1.00 12.15 559 VAL A CA 1
ATOM 898 C C . VAL A 1 117 ? 31.619 54.512 35.714 1.00 11.79 559 VAL A C 1
ATOM 899 O O . VAL A 1 117 ? 31.301 53.505 36.354 1.00 13.08 559 VAL A O 1
ATOM 903 N N . ASP A 1 118 ? 32.802 55.117 35.866 1.00 13.59 560 ASP A N 1
ATOM 904 C CA . ASP A 1 118 ? 33.876 54.462 36.620 1.00 11.06 560 ASP A CA 1
ATOM 905 C C . ASP A 1 118 ? 33.809 54.851 38.096 1.00 11.15 560 ASP A C 1
ATOM 906 O O . ASP A 1 118 ? 34.634 55.601 38.627 1.00 14.29 560 ASP A O 1
ATOM 911 N N . TRP A 1 119 ? 32.795 54.288 38.749 1.00 11.81 561 TRP A N 1
ATOM 912 C CA . TRP A 1 119 ? 32.595 54.487 40.186 1.00 10.02 561 TRP A CA 1
ATOM 913 C C . TRP A 1 119 ? 33.773 53.971 40.999 1.00 13.59 561 TRP A C 1
ATOM 914 O O . TRP A 1 119 ? 34.153 54.581 42.008 1.00 13.75 561 TRP A O 1
ATOM 925 N N . TYR A 1 120 ? 34.349 52.835 40.595 1.00 12.92 562 TYR A N 1
ATOM 926 C CA . TYR A 1 120 ? 35.505 52.306 41.309 1.00 13.73 562 TYR A CA 1
ATOM 927 C C . TYR A 1 120 ? 36.605 53.358 41.407 1.00 14.92 562 TYR A C 1
ATOM 928 O O . TYR A 1 120 ? 37.088 53.679 42.500 1.00 16.45 562 TYR A O 1
ATOM 937 N N . LYS A 1 121 ? 36.981 53.946 40.271 1.00 13.16 563 LYS A N 1
ATOM 938 C CA . LYS A 1 121 ? 38.047 54.938 40.278 1.00 14.22 563 LYS A CA 1
ATOM 939 C C . LYS A 1 121 ? 37.606 56.221 40.981 1.00 16.86 563 LYS A C 1
ATOM 940 O O . LYS A 1 121 ? 38.364 56.794 41.773 1.00 17.26 563 LYS A O 1
ATOM 946 N N . ALA A 1 122 ? 36.376 56.680 40.720 1.00 13.12 564 ALA A N 1
ATOM 947 C CA . ALA A 1 122 ? 35.926 57.961 41.262 1.00 16.47 564 ALA A CA 1
ATOM 948 C C . ALA A 1 122 ? 35.850 57.926 42.776 1.00 14.57 564 ALA A C 1
ATOM 949 O O . ALA A 1 122 ? 36.126 58.939 43.437 1.00 14.39 564 ALA A O 1
ATOM 951 N N . SER A 1 123 ? 35.506 56.774 43.342 1.00 14.70 565 SER A N 1
ATOM 952 C CA . SER A 1 123 ? 35.327 56.664 44.786 1.00 12.52 565 SER A CA 1
ATOM 953 C C . SER A 1 123 ? 36.593 56.259 45.526 1.00 15.14 565 SER A C 1
ATOM 954 O O . SER A 1 123 ? 36.531 56.075 46.746 1.00 15.12 565 SER A O 1
ATOM 957 N N . ALA A 1 124 ? 37.734 56.136 44.837 1.00 13.41 566 ALA A N 1
ATOM 958 C CA . ALA A 1 124 ? 38.950 55.643 45.485 1.00 15.27 566 ALA A CA 1
ATOM 959 C C . ALA A 1 124 ? 39.333 56.488 46.694 1.00 18.23 566 ALA A C 1
ATOM 960 O O . ALA A 1 124 ? 39.838 55.964 47.696 1.00 20.15 566 ALA A O 1
ATOM 962 N N . GLY A 1 125 ? 39.116 57.792 46.622 1.00 14.64 567 GLY A N 1
ATOM 963 C CA . GLY A 1 125 ? 39.523 58.639 47.728 1.00 15.63 567 GLY A CA 1
ATOM 964 C C . GLY A 1 125 ? 38.433 58.919 48.745 1.00 19.07 567 GLY A C 1
ATOM 965 O O . GLY A 1 125 ? 38.588 59.834 49.561 1.00 17.85 567 GLY A O 1
ATOM 966 N N . HIS A 1 126 ? 37.347 58.142 48.740 1.00 16.58 568 HIS A N 1
ATOM 967 C CA . HIS A 1 126 ? 36.135 58.479 49.498 1.00 14.66 568 HIS A CA 1
ATOM 968 C C . HIS A 1 126 ? 35.636 57.345 50.388 1.00 13.43 568 HIS A C 1
ATOM 969 O O . HIS A 1 126 ? 34.558 56.780 50.153 1.00 14.87 568 HIS A O 1
ATOM 976 N N . PRO A 1 127 ? 36.365 57.025 51.453 1.00 15.82 569 PRO A N 1
ATOM 977 C CA . PRO A 1 127 ? 35.856 56.023 52.403 1.00 17.79 569 PRO A CA 1
ATOM 978 C C . PRO A 1 127 ? 34.516 56.398 53.011 1.00 15.43 569 PRO A C 1
ATOM 979 O O . PRO A 1 127 ? 33.743 55.506 53.399 1.00 18.01 569 PRO A O 1
ATOM 983 N N . GLU A 1 128 ? 34.215 57.697 53.109 1.00 15.09 570 GLU A N 1
ATOM 984 C CA . GLU A 1 128 ? 32.958 58.154 53.691 1.00 19.24 570 GLU A CA 1
ATOM 985 C C . GLU A 1 128 ? 31.746 57.852 52.809 1.00 17.08 570 GLU A C 1
ATOM 986 O O . GLU A 1 128 ? 30.608 58.082 53.238 1.00 18.02 570 GLU A O 1
ATOM 992 N N . TYR A 1 129 ? 31.950 57.328 51.598 1.00 14.04 571 TYR A N 1
ATOM 993 C CA . TYR A 1 129 ? 30.819 56.918 50.778 1.00 12.57 571 TYR A CA 1
ATOM 994 C C . TYR A 1 129 ? 30.259 55.554 51.165 1.00 14.28 571 TYR A C 1
ATOM 995 O O . TYR A 1 129 ? 29.168 55.199 50.704 1.00 15.03 571 TYR A O 1
ATOM 1004 N N . PHE A 1 130 ? 30.984 54.769 51.959 1.00 14.76 572 PHE A N 1
ATOM 1005 C CA . PHE A 1 130 ? 30.681 53.350 52.130 1.00 15.40 572 PHE A CA 1
ATOM 1006 C C . PHE A 1 130 ? 30.401 53.023 53.590 1.00 15.26 572 PHE A C 1
ATOM 1007 O O . PHE A 1 130 ? 31.208 53.344 54.475 1.00 18.52 572 PHE A O 1
ATOM 1015 N N . ALA A 1 131 ? 29.255 52.387 53.827 1.00 14.30 573 ALA A N 1
ATOM 1016 C CA . ALA A 1 131 ? 28.878 51.957 55.166 1.00 14.26 573 ALA A CA 1
ATOM 1017 C C . ALA A 1 131 ? 29.762 50.801 55.632 1.00 15.87 573 ALA A C 1
ATOM 1018 O O . ALA A 1 131 ? 30.526 50.204 54.867 1.00 17.28 573 ALA A O 1
ATOM 1020 N N . TYR A 1 132 ? 29.627 50.474 56.921 1.00 15.93 574 TYR A N 1
ATOM 1021 C CA . TYR A 1 132 ? 30.524 49.513 57.554 1.00 17.88 574 TYR A CA 1
ATOM 1022 C C . TYR A 1 132 ? 30.414 48.109 56.968 1.00 18.00 574 TYR A C 1
ATOM 1023 O O . TYR A 1 132 ? 31.326 47.298 57.171 1.00 22.14 574 TYR A O 1
ATOM 1032 N N . ASP A 1 133 ? 29.318 47.778 56.292 1.00 16.55 575 ASP A N 1
ATOM 1033 C CA . ASP A 1 133 ? 29.193 46.444 55.714 1.00 17.66 575 ASP A CA 1
ATOM 103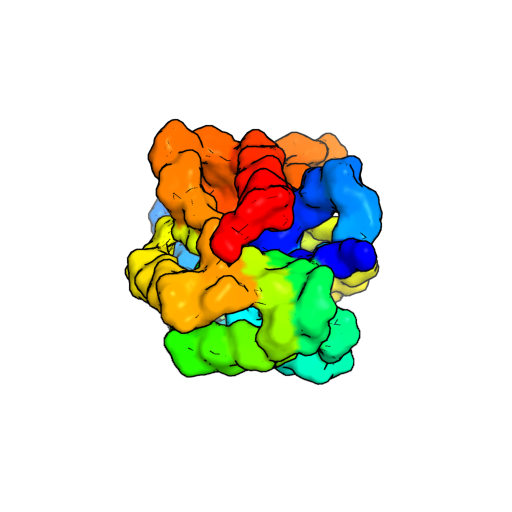4 C C . ASP A 1 133 ? 29.832 46.342 54.341 1.00 20.77 575 ASP A C 1
ATOM 1035 O O . ASP A 1 133 ? 29.832 45.253 53.761 1.00 26.20 575 ASP A O 1
ATOM 1040 N N . GLY A 1 134 ? 30.383 47.440 53.828 1.00 17.41 576 GLY A N 1
ATOM 1041 C CA . GLY A 1 134 ? 30.998 47.487 52.516 1.00 22.62 576 GLY A CA 1
ATOM 1042 C C . GLY A 1 134 ? 30.029 47.411 51.361 1.00 24.92 576 GLY A C 1
ATOM 1043 O O . GLY A 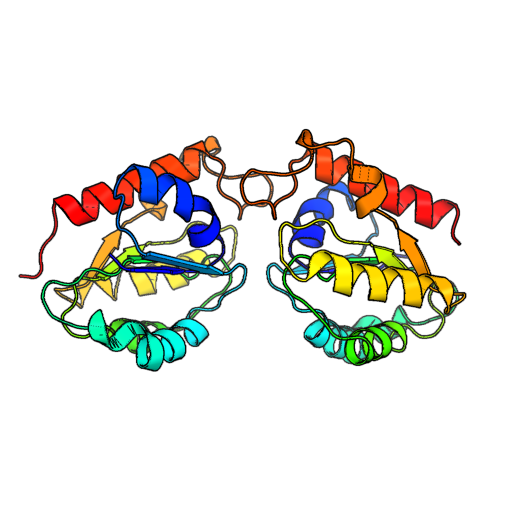1 134 ? 30.468 47.436 50.201 1.00 30.17 576 GLY A O 1
ATOM 1044 N N . ILE A 1 135 ? 28.732 47.336 51.632 1.00 17.42 577 ILE A N 1
ATOM 1045 C CA . ILE A 1 135 ? 27.713 47.118 50.613 1.00 17.15 577 ILE A CA 1
ATOM 1046 C C . ILE A 1 135 ? 26.808 48.331 50.466 1.00 19.85 577 ILE A C 1
ATOM 1047 O O . ILE A 1 135 ? 26.623 48.859 49.367 1.00 15.97 577 ILE A O 1
ATOM 1052 N N . HIS A 1 136 ? 26.230 48.777 51.567 1.00 14.58 578 HIS A N 1
ATOM 1053 C CA . HIS A 1 136 ? 25.338 49.922 51.587 1.00 11.64 578 HIS A CA 1
ATOM 1054 C C . HIS A 1 136 ? 26.124 51.206 51.384 1.00 15.18 578 HIS A C 1
ATOM 1055 O O . HIS A 1 136 ? 27.192 51.394 51.978 1.00 16.41 578 HIS A O 1
ATOM 1062 N N . LEU A 1 137 ? 25.610 52.084 50.522 1.00 13.44 579 LEU A N 1
ATOM 1063 C CA . LEU A 1 137 ? 26.208 53.397 50.353 1.00 13.07 579 LEU A CA 1
ATOM 1064 C C . LEU A 1 137 ? 25.699 54.335 51.440 1.00 11.26 579 LEU A C 1
ATOM 1065 O O . LEU A 1 137 ? 24.489 54.443 51.663 1.00 15.07 579 LEU A O 1
ATOM 1070 N N . GLU A 1 138 ? 26.625 55.034 52.098 1.00 14.72 580 GLU A N 1
ATOM 1071 C CA . GLU A 1 138 ? 26.211 56.188 52.875 1.00 14.47 580 GLU A CA 1
ATOM 1072 C C . GLU A 1 138 ? 25.506 57.176 51.952 1.00 12.87 580 GLU A C 1
ATOM 1073 O O . GLU A 1 138 ? 25.709 57.164 50.728 1.00 14.92 580 GLU A O 1
ATOM 1079 N N . TYR A 1 139 ? 24.663 58.036 52.535 1.00 16.66 581 TYR A N 1
ATOM 1080 C CA . TYR A 1 139 ? 23.881 58.955 51.708 1.00 16.42 581 TYR A CA 1
ATOM 1081 C C . TYR A 1 139 ? 24.783 59.811 50.830 1.00 16.37 581 TYR A C 1
ATOM 1082 O O . TYR A 1 139 ? 24.470 60.055 49.656 1.00 16.48 581 TYR A O 1
ATOM 1091 N N . ALA A 1 140 ? 25.927 60.238 51.368 1.00 15.61 582 ALA A N 1
ATOM 1092 C CA . ALA A 1 140 ? 26.878 61.013 50.576 1.00 17.75 582 ALA A CA 1
ATOM 1093 C C . ALA A 1 140 ? 27.376 60.227 49.373 1.00 16.14 582 ALA A C 1
ATOM 1094 O O . ALA A 1 140 ? 27.622 60.813 48.310 1.00 16.69 582 ALA A O 1
ATOM 1096 N N . GLY A 1 141 ? 27.536 58.911 49.524 1.00 12.11 583 GLY A N 1
ATOM 1097 C CA . GLY A 1 141 ? 27.925 58.079 48.397 1.00 13.71 583 GLY A CA 1
ATOM 1098 C C . GLY A 1 141 ? 26.834 57.999 47.347 1.00 14.98 583 GLY A C 1
ATOM 1099 O O . GLY A 1 141 ? 27.113 58.055 46.144 1.00 14.51 583 GLY A O 1
ATOM 1100 N N . SER A 1 142 ? 25.577 57.879 47.782 1.00 13.82 584 SER A N 1
ATOM 1101 C CA . SER A 1 142 ? 24.473 57.804 46.828 1.00 12.45 584 SER A CA 1
ATOM 1102 C C . SER A 1 142 ? 24.340 59.101 46.044 1.00 14.16 584 SER A C 1
ATOM 1103 O O . SER A 1 142 ? 24.064 59.080 44.836 1.00 15.16 584 SER A O 1
ATOM 1106 N N . LYS A 1 143 ? 24.538 60.242 46.712 1.00 16.08 585 LYS A N 1
ATOM 1107 C CA . LYS A 1 143 ? 24.525 61.519 46.006 1.00 13.32 585 LYS A CA 1
ATOM 1108 C C . LYS A 1 143 ? 25.663 61.590 44.994 1.00 14.70 585 LYS A C 1
ATOM 1109 O O . LYS A 1 143 ? 25.463 62.035 43.856 1.00 14.68 585 LYS A O 1
ATOM 1115 N N . ALA A 1 144 ? 26.862 61.144 45.385 1.00 14.80 586 ALA A N 1
ATOM 1116 C CA . ALA A 1 144 ? 28.009 61.211 44.481 1.00 13.35 586 ALA A CA 1
ATOM 1117 C C . ALA A 1 144 ? 27.832 60.296 43.275 1.00 13.24 586 ALA A C 1
ATOM 1118 O O . ALA A 1 144 ? 28.152 60.689 42.143 1.00 13.67 586 ALA A O 1
ATOM 1120 N N . LEU A 1 145 ? 27.364 59.066 43.501 1.00 13.42 587 LEU A N 1
ATOM 1121 C CA . LEU A 1 145 ? 27.167 58.140 42.388 1.00 11.83 587 LEU A CA 1
ATOM 1122 C C . LEU A 1 145 ? 26.098 58.666 41.446 1.00 14.91 587 LEU A C 1
ATOM 1123 O O . LEU A 1 145 ? 26.253 58.603 40.218 1.00 13.90 587 LEU A O 1
ATOM 1128 N N . THR A 1 146 ? 25.010 59.203 42.004 1.00 13.41 588 THR A N 1
ATOM 1129 C CA . THR A 1 146 ? 23.974 59.814 41.178 1.00 11.57 588 THR A CA 1
ATOM 1130 C C . THR A 1 146 ? 24.559 60.887 40.269 1.00 14.14 588 THR A C 1
ATOM 1131 O O . THR A 1 146 ? 24.304 60.889 39.062 1.00 14.92 588 THR A O 1
ATOM 1135 N N . ASP A 1 147 ? 25.352 61.805 40.828 1.00 13.36 589 ASP A N 1
ATOM 1136 C CA . ASP A 1 147 ? 25.901 62.897 40.021 1.00 13.30 589 ASP A CA 1
ATOM 1137 C C . ASP A 1 147 ? 26.848 62.367 38.956 1.00 13.53 589 ASP A C 1
ATOM 1138 O O . ASP A 1 147 ? 26.917 62.906 37.842 1.00 16.20 589 ASP A O 1
ATOM 1143 N N . LEU A 1 148 ? 27.615 61.332 39.301 1.00 15.72 590 LEU A N 1
ATOM 1144 C CA . LEU A 1 148 ? 28.551 60.745 38.349 1.00 13.79 590 LEU A CA 1
ATOM 1145 C C . LEU A 1 148 ? 27.813 60.105 37.184 1.00 15.06 590 LEU A C 1
ATOM 1146 O O . LEU A 1 148 ? 28.200 60.288 36.022 1.00 14.94 590 LEU A O 1
ATOM 1151 N N . ILE A 1 149 ? 26.744 59.364 37.468 1.00 13.14 591 ILE A N 1
ATOM 1152 C CA . ILE A 1 149 ? 25.939 58.783 36.392 1.00 12.26 591 ILE A CA 1
ATOM 1153 C C . ILE A 1 149 ? 25.362 59.882 35.513 1.00 16.38 591 ILE A C 1
ATOM 1154 O O . ILE A 1 149 ? 25.468 59.835 34.279 1.00 15.16 591 ILE A O 1
ATOM 1159 N N . VAL A 1 150 ? 24.728 60.881 36.130 1.00 14.52 592 VAL A N 1
ATOM 1160 C CA . VAL A 1 150 ? 24.102 61.960 35.360 1.00 14.42 592 VAL A CA 1
ATOM 1161 C C . VAL A 1 150 ? 25.128 62.656 34.473 1.00 17.21 592 VAL A C 1
ATOM 1162 O O . VAL A 1 150 ? 24.875 62.922 33.289 1.00 17.79 592 VAL A O 1
ATOM 1166 N N . LYS A 1 151 ? 26.304 62.961 35.030 1.00 16.53 593 LYS A N 1
ATOM 1167 C CA . LYS A 1 151 ? 27.333 63.647 34.254 1.00 18.03 593 LYS A CA 1
ATOM 1168 C C . LYS A 1 151 ? 27.776 62.803 33.067 1.00 18.00 593 LYS A C 1
ATOM 1169 O O . LYS A 1 151 ? 28.002 63.331 31.969 1.00 19.81 593 LYS A O 1
ATOM 1175 N N . THR A 1 152 ? 27.902 61.488 33.267 1.00 17.30 594 THR A N 1
ATOM 1176 C CA . THR A 1 152 ? 28.271 60.611 32.159 1.00 16.39 594 THR A CA 1
ATOM 1177 C C . THR A 1 152 ? 27.190 60.607 31.087 1.00 17.79 594 THR A C 1
ATOM 1178 O O . THR A 1 152 ? 27.495 60.640 29.885 1.00 19.97 594 THR A O 1
ATOM 1182 N N . MET A 1 153 ? 25.921 60.586 31.500 1.00 16.93 595 MET A N 1
ATOM 1183 C CA . MET A 1 153 ? 24.819 60.574 30.541 1.00 18.00 595 MET A CA 1
ATOM 1184 C C . MET A 1 153 ? 24.738 61.870 29.747 1.00 21.31 595 MET A C 1
ATOM 1185 O O . MET A 1 153 ? 24.332 61.853 28.575 1.00 24.81 595 MET A O 1
ATOM 1190 N N . GLU A 1 154 ? 25.124 62.991 30.355 1.00 20.54 596 GLU A N 1
ATOM 1191 C CA . GLU A 1 154 ? 25.105 64.281 29.680 1.00 22.97 596 GLU A CA 1
ATOM 1192 C C . GLU A 1 154 ? 26.249 64.438 28.692 1.00 25.78 596 GLU A C 1
ATOM 1193 O O . GLU A 1 154 ? 26.165 65.291 27.802 1.00 31.09 596 GLU A O 1
ATOM 1199 N N . THR A 1 155 ? 27.310 63.639 28.819 1.00 28.24 597 THR A N 1
ATOM 1200 C CA . THR A 1 155 ? 28.508 63.783 27.997 1.00 33.26 597 THR A CA 1
ATOM 1201 C C . THR A 1 155 ? 28.877 62.550 27.176 1.00 37.30 597 THR A C 1
ATOM 1202 O O . THR A 1 155 ? 29.640 62.692 26.210 1.00 39.35 597 THR A O 1
ATOM 1206 N N . HIS A 1 156 ? 28.402 61.357 27.558 1.00 45.81 598 HIS A N 1
ATOM 1207 C CA . HIS A 1 156 ? 28.559 60.093 26.832 1.00 50.35 598 HIS A CA 1
ATOM 1208 C C . HIS A 1 156 ? 29.917 59.416 26.961 1.00 48.85 598 HIS A C 1
ATOM 1209 O O . HIS A 1 156 ? 30.756 59.766 27.798 1.00 52.87 598 HIS A O 1
ATOM 1216 N N . ALA A 1 157 ? 30.101 58.413 26.113 1.00 48.92 599 ALA A N 1
ATOM 1217 C CA . ALA A 1 157 ? 31.388 57.984 25.640 1.00 40.93 599 ALA A CA 1
ATOM 1218 C C . ALA A 1 157 ? 31.498 58.501 24.229 1.00 28.66 599 ALA A C 1
ATOM 1219 O O . ALA A 1 157 ? 30.548 58.305 23.493 1.00 24.81 599 ALA A O 1
ATOM 1221 N N . PRO B 1 5 ? 26.859 29.723 69.009 1.00 36.56 447 PRO B N 1
ATOM 1222 C CA . PRO B 1 5 ? 25.722 29.547 68.102 1.00 30.90 447 PRO B CA 1
ATOM 1223 C C . PRO B 1 5 ? 26.035 29.700 66.623 1.00 30.69 447 PRO B C 1
ATOM 1224 O O . PRO B 1 5 ? 27.005 30.356 66.247 1.00 29.65 447 PRO B O 1
ATOM 1228 N N . LEU B 1 6 ? 25.188 29.090 65.801 1.00 25.23 448 LEU B N 1
ATOM 1229 C CA . LEU B 1 6 ? 25.139 29.365 64.377 1.00 23.20 448 LEU B CA 1
ATOM 1230 C C . LEU B 1 6 ? 24.146 30.494 64.139 1.00 23.32 448 LEU B C 1
ATOM 1231 O O . LEU B 1 6 ? 23.034 30.469 64.674 1.00 23.49 448 LEU B O 1
ATOM 1236 N N . LEU B 1 7 ? 24.559 31.495 63.370 1.00 21.15 449 LEU B N 1
ATOM 1237 C CA . LEU B 1 7 ? 23.698 32.615 63.005 1.00 21.63 449 LEU B CA 1
ATOM 1238 C C . LEU B 1 7 ? 23.561 32.605 61.494 1.00 23.76 449 LEU B C 1
ATOM 1239 O O . LEU B 1 7 ? 24.556 32.782 60.786 1.00 25.66 449 LEU B O 1
ATOM 1244 N N . ILE B 1 8 ? 22.347 32.386 60.999 1.00 21.37 450 ILE B N 1
ATOM 1245 C CA . ILE B 1 8 ? 22.120 32.258 59.565 1.00 20.30 450 ILE B CA 1
ATOM 1246 C C . ILE B 1 8 ? 21.050 33.256 59.143 1.00 19.13 450 ILE B C 1
ATOM 1247 O O . ILE B 1 8 ? 20.009 33.382 59.792 1.00 20.72 450 ILE B O 1
ATOM 1252 N N . GLY B 1 9 ? 21.313 33.988 58.072 1.00 17.50 451 GLY B N 1
ATOM 1253 C CA . GLY B 1 9 ? 20.351 34.983 57.654 1.00 17.73 451 GLY B CA 1
ATOM 1254 C C . GLY B 1 9 ? 20.735 35.733 56.401 1.00 19.89 451 GLY B C 1
ATOM 1255 O O . GLY B 1 9 ? 21.621 35.327 55.638 1.00 21.65 451 GLY B O 1
ATOM 1256 N N . ASP B 1 10 ? 20.021 36.838 56.193 1.00 18.51 452 ASP B N 1
ATOM 1257 C CA . ASP B 1 10 ? 20.156 37.623 54.975 1.00 18.44 452 ASP B CA 1
ATOM 1258 C C . ASP B 1 10 ? 20.980 38.886 55.230 1.00 20.39 452 ASP B C 1
ATOM 1259 O O . ASP B 1 10 ? 21.940 38.841 56.004 1.00 21.45 452 ASP B O 1
ATOM 1264 N N . SER B 1 11 ? 20.651 40.003 54.568 1.00 19.18 453 SER B N 1
ATOM 1265 C CA . SER B 1 11 ? 21.446 41.219 54.746 1.00 17.48 453 SER B CA 1
ATOM 1266 C C . SER B 1 11 ? 21.490 41.674 56.204 1.00 18.96 453 SER B C 1
ATOM 1267 O O . SER B 1 11 ? 22.469 42.306 56.621 1.00 18.18 453 SER B O 1
ATOM 1270 N N . VAL B 1 12 ? 20.446 41.385 56.990 1.00 16.90 454 VAL B N 1
ATOM 1271 C CA . VAL B 1 12 ? 20.465 41.782 58.398 1.00 16.46 454 VAL B CA 1
ATOM 1272 C C . VAL B 1 12 ? 21.550 41.016 59.144 1.00 17.66 454 VAL B C 1
ATOM 1273 O O . VAL B 1 12 ? 22.240 41.570 60.007 1.00 18.38 454 VAL B O 1
ATOM 1277 N N . MET B 1 13 ? 21.741 39.744 58.806 1.00 18.01 455 MET B N 1
ATOM 1278 C CA . MET B 1 13 ? 22.821 38.990 59.429 1.00 20.59 455 MET B CA 1
ATOM 1279 C C . MET B 1 13 ? 24.181 39.521 58.996 1.00 19.38 455 MET B C 1
ATOM 1280 O O . MET B 1 13 ? 25.109 39.601 59.808 1.00 20.99 455 MET B O 1
ATOM 1285 N N . VAL B 1 14 ? 24.328 39.889 57.722 1.00 18.57 456 VAL B N 1
ATOM 1286 C CA . VAL B 1 14 ? 25.565 40.533 57.299 1.00 21.27 456 VAL B CA 1
ATOM 1287 C C . VAL B 1 14 ? 25.839 41.752 58.167 1.00 22.27 456 VAL B C 1
ATOM 1288 O O . VAL B 1 14 ? 26.968 41.977 58.622 1.00 21.18 456 VAL B O 1
ATOM 1292 N N . ASP B 1 1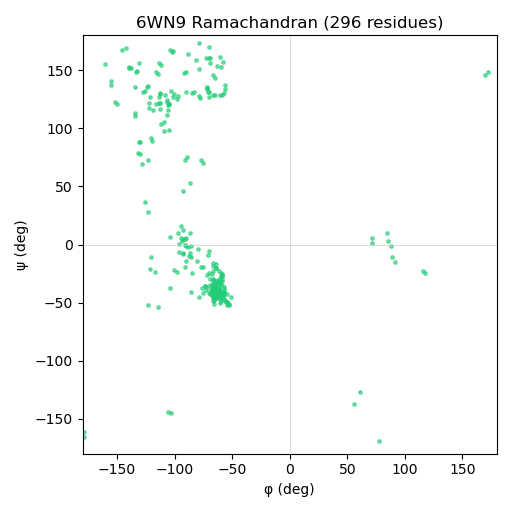5 ? 24.800 42.532 58.447 1.00 18.46 457 ASP B N 1
ATOM 1293 C CA . ASP B 1 15 ? 24.994 43.773 59.184 1.00 18.74 457 ASP B CA 1
ATOM 1294 C C . ASP B 1 15 ? 25.462 43.516 60.613 1.00 20.03 457 ASP B C 1
ATOM 1295 O O . ASP B 1 15 ? 26.328 44.234 61.124 1.00 21.39 457 ASP B O 1
ATOM 1300 N N . ILE B 1 16 ? 24.910 42.501 61.282 1.00 18.30 458 ILE B N 1
ATOM 1301 C CA . ILE B 1 16 ? 25.194 42.357 62.711 1.00 17.95 458 ILE B CA 1
ATOM 1302 C C . ILE B 1 16 ? 26.373 41.441 63.001 1.00 18.91 458 ILE B C 1
ATOM 1303 O O . ILE B 1 16 ? 26.813 41.380 64.159 1.00 19.68 458 ILE B O 1
ATOM 1308 N N . GLY B 1 17 ? 26.925 40.768 61.987 1.00 21.67 459 GLY B N 1
ATOM 1309 C CA . GLY B 1 17 ? 27.843 39.658 62.239 1.00 25.48 459 GLY B CA 1
ATOM 1310 C C . GLY B 1 17 ? 29.038 40.018 63.107 1.00 25.22 459 GLY B C 1
ATOM 1311 O O . GLY B 1 17 ? 29.365 39.305 64.064 1.00 27.87 459 GLY B O 1
ATOM 1312 N N . ASN B 1 18 ? 29.710 41.124 62.791 1.00 25.21 460 ASN B N 1
ATOM 1313 C CA . ASN B 1 18 ? 30.921 41.477 63.526 1.00 25.95 460 ASN B CA 1
ATOM 1314 C C . ASN B 1 18 ? 30.612 42.029 64.913 1.00 32.52 460 ASN B C 1
ATOM 1315 O O . ASN B 1 18 ? 31.310 41.700 65.882 1.00 30.11 460 ASN B O 1
ATOM 1320 N N . VAL B 1 19 ? 29.586 42.875 65.030 1.00 24.64 461 VAL B N 1
ATOM 1321 C CA . VAL B 1 19 ? 29.143 43.322 66.345 1.00 24.73 461 VAL B CA 1
ATOM 1322 C C . VAL B 1 19 ? 28.787 42.124 67.218 1.00 24.05 461 VAL B C 1
ATOM 1323 O O . VAL B 1 19 ? 29.116 42.080 68.412 1.00 25.30 461 VAL B O 1
ATOM 1327 N N . PHE B 1 20 ? 28.124 41.127 66.632 1.00 22.34 462 PHE B N 1
ATOM 1328 C CA . PHE B 1 20 ? 27.672 39.986 67.422 1.00 21.81 462 PHE B CA 1
ATOM 1329 C C . PHE B 1 20 ? 28.848 39.191 67.973 1.00 24.98 462 PHE B C 1
ATOM 1330 O O . PHE B 1 20 ? 28.833 38.770 69.138 1.00 24.48 462 PHE B O 1
ATOM 1338 N N . THR B 1 21 ? 29.874 38.978 67.152 1.00 24.84 463 THR B N 1
ATOM 1339 C CA . THR B 1 21 ? 31.019 38.195 67.591 1.00 30.52 463 THR B CA 1
ATOM 1340 C C . THR B 1 21 ? 31.810 38.884 68.694 1.00 34.38 463 THR B C 1
ATOM 1341 O O . THR B 1 21 ? 32.518 38.205 69.440 1.00 36.61 463 THR B O 1
ATOM 1345 N N . LYS B 1 22 ? 31.712 40.208 68.827 1.00 30.41 464 LYS B N 1
ATOM 1346 C CA . LYS B 1 22 ? 32.375 40.844 69.959 1.00 31.82 464 LYS B CA 1
ATOM 1347 C C . LYS B 1 22 ? 31.687 40.488 71.270 1.00 32.27 464 LYS B C 1
ATOM 1348 O O . LYS B 1 22 ? 32.344 40.427 72.314 1.00 39.01 464 LYS B O 1
ATOM 1354 N N . LYS B 1 23 ? 30.376 40.238 71.236 1.00 29.13 465 LYS B N 1
ATOM 1355 C CA . LYS B 1 23 ? 29.630 39.868 72.435 1.00 30.41 465 LYS B CA 1
ATOM 1356 C C . LYS B 1 23 ? 29.691 38.367 72.708 1.00 29.26 465 LYS B C 1
ATOM 1357 O O . LYS B 1 23 ? 29.840 37.948 73.866 1.00 30.89 465 LYS B O 1
ATOM 1363 N N . ILE B 1 24 ? 29.579 37.555 71.663 1.00 29.18 466 ILE B N 1
ATOM 1364 C CA . ILE B 1 24 ? 29.695 36.099 71.746 1.00 28.19 466 ILE B CA 1
ATOM 1365 C C . ILE B 1 24 ? 30.851 35.687 70.841 1.00 29.27 466 ILE B C 1
ATOM 1366 O O . ILE B 1 24 ? 30.645 35.448 69.642 1.00 30.40 466 ILE B O 1
ATOM 1371 N N . PRO B 1 25 ? 32.074 35.587 71.369 1.00 30.93 467 PRO B N 1
ATOM 1372 C CA . PRO B 1 25 ? 33.256 35.537 70.490 1.00 32.17 467 PRO B CA 1
ATOM 1373 C C . PRO B 1 25 ? 33.372 34.297 69.617 1.00 38.27 467 PRO B C 1
ATOM 1374 O O . PRO B 1 25 ? 34.112 34.343 68.626 1.00 40.46 467 PRO B O 1
ATOM 1378 N N . ASN B 1 26 ? 32.687 33.198 69.921 1.00 32.32 468 ASN B N 1
ATOM 1379 C CA A ASN B 1 26 ? 32.839 31.977 69.138 0.47 35.01 468 ASN B CA 1
ATOM 1380 C CA B ASN B 1 26 ? 32.834 31.971 69.152 0.53 35.04 468 ASN B CA 1
ATOM 1381 C C . ASN B 1 26 ? 31.663 31.731 68.198 1.00 32.35 468 ASN B C 1
ATOM 1382 O O . ASN B 1 26 ? 31.511 30.617 67.679 1.00 34.37 468 ASN B O 1
ATOM 1391 N N . ALA B 1 27 ? 30.843 32.752 67.951 1.00 30.29 469 ALA B N 1
ATOM 1392 C CA . ALA B 1 27 ? 29.688 32.612 67.072 1.00 26.43 469 ALA B CA 1
ATOM 1393 C C . ALA B 1 27 ? 30.129 32.354 65.634 1.00 29.23 469 ALA B C 1
ATOM 1394 O O . ALA B 1 27 ? 31.153 32.865 65.176 1.00 29.43 469 ALA B O 1
ATOM 1396 N N . GLN B 1 28 ? 29.341 31.550 64.921 1.00 26.51 470 GLN B N 1
ATOM 1397 C CA . GLN B 1 28 ? 29.567 31.264 63.506 1.00 26.87 470 GLN B CA 1
ATOM 1398 C C . GLN B 1 28 ? 28.533 32.024 62.685 1.00 26.49 470 GLN B C 1
ATOM 1399 O O . GLN B 1 28 ? 27.330 31.762 62.807 1.00 27.01 470 GLN B O 1
ATOM 1405 N N . ILE B 1 29 ? 28.997 32.971 61.859 1.00 25.48 471 ILE B N 1
ATOM 1406 C CA . ILE B 1 29 ? 28.120 33.875 61.114 1.00 25.22 471 ILE B CA 1
ATOM 1407 C C . ILE B 1 29 ? 28.017 33.390 59.674 1.00 25.37 471 ILE B C 1
ATOM 1408 O O . ILE B 1 29 ? 29.039 33.201 59.001 1.00 30.63 471 ILE B O 1
ATOM 1413 N N . ASP B 1 30 ? 26.786 33.204 59.196 1.00 25.58 472 ASP B N 1
ATOM 1414 C CA . ASP B 1 30 ? 26.516 32.874 57.794 1.00 24.62 472 ASP B CA 1
ATOM 1415 C C . ASP B 1 30 ? 25.422 33.821 57.307 1.00 23.08 472 ASP B C 1
ATOM 1416 O O . ASP B 1 30 ? 24.231 33.506 57.368 1.00 22.43 472 ASP B O 1
ATOM 1421 N N . GLY B 1 31 ? 25.831 34.986 56.817 1.00 24.12 473 GLY B N 1
ATOM 1422 C CA . GLY B 1 31 ? 24.906 35.970 56.300 1.00 22.12 473 GLY B CA 1
ATOM 1423 C C . GLY B 1 31 ? 25.157 36.187 54.822 1.00 23.33 473 GLY B C 1
ATOM 1424 O O . GLY B 1 31 ? 26.288 36.062 54.343 1.00 25.05 473 GLY B O 1
ATOM 1425 N N . LYS B 1 32 ? 24.089 36.507 54.096 1.00 22.81 474 LYS B N 1
ATOM 1426 C CA . LYS B 1 32 ? 24.212 36.733 52.660 1.00 24.27 474 LYS B CA 1
ATOM 1427 C C . LYS B 1 32 ? 23.139 37.711 52.214 1.00 23.34 474 LYS B C 1
ATOM 1428 O O . LYS B 1 32 ? 21.947 37.444 52.381 1.00 22.34 474 LYS B O 1
ATOM 1434 N N . VAL B 1 33 ? 23.565 38.823 51.613 1.00 23.98 475 VAL B N 1
ATOM 1435 C CA . VAL B 1 33 ? 22.617 39.809 51.113 1.00 27.50 475 VAL B CA 1
ATOM 1436 C C . VAL B 1 33 ? 21.718 39.168 50.067 1.00 24.19 475 VAL B C 1
ATOM 1437 O O . VAL B 1 33 ? 22.196 38.531 49.119 1.00 25.97 475 VAL B O 1
ATOM 1441 N N . GLY B 1 34 ? 20.406 39.323 50.246 1.00 23.05 476 GLY B N 1
ATOM 1442 C CA . GLY B 1 34 ? 19.427 38.816 49.306 1.00 24.19 476 GLY B CA 1
ATOM 1443 C C . GLY B 1 34 ? 19.024 37.371 49.500 1.00 23.89 476 GLY B C 1
ATOM 1444 O O . GLY B 1 34 ? 18.230 36.851 48.698 1.00 25.60 476 GLY B O 1
ATOM 1445 N N . ARG B 1 35 ? 19.538 36.699 50.531 1.00 23.23 477 ARG B N 1
ATOM 1446 C CA . ARG B 1 35 ? 19.200 35.300 50.738 1.00 23.60 477 ARG B CA 1
ATOM 1447 C C . ARG B 1 35 ? 17.724 35.169 51.096 1.00 26.10 477 ARG B C 1
ATOM 1448 O O . ARG B 1 35 ? 17.237 35.854 52.000 1.00 23.43 477 ARG B O 1
ATOM 1456 N N . GLN B 1 36 ? 17.016 34.298 50.377 1.00 23.85 478 GLN B N 1
ATOM 1457 C CA . GLN B 1 36 ? 15.634 33.954 50.678 1.00 23.48 478 GLN B CA 1
ATOM 1458 C C . GLN B 1 36 ? 15.588 32.767 51.640 1.00 25.16 478 GLN B C 1
ATOM 1459 O O . GLN B 1 36 ? 16.452 31.885 51.603 1.00 27.32 478 GLN B O 1
ATOM 1465 N N . LEU B 1 37 ? 14.557 32.739 52.493 1.00 22.74 479 LEU B N 1
ATOM 1466 C CA . LEU B 1 37 ? 14.467 31.681 53.500 1.00 25.72 479 LEU B CA 1
ATOM 1467 C C . LEU B 1 37 ? 14.482 30.296 52.863 1.00 26.25 479 LEU B C 1
ATOM 1468 O O . LEU B 1 37 ? 15.154 29.386 53.361 1.00 29.69 479 LEU B O 1
ATOM 1473 N N . VAL B 1 38 ? 13.755 30.116 51.756 1.00 27.34 480 VAL B N 1
ATOM 1474 C CA . VAL B 1 38 ? 13.671 28.808 51.118 1.00 28.29 480 VAL B CA 1
ATOM 1475 C C . VAL B 1 38 ? 15.045 28.288 50.714 1.00 29.71 480 VAL B C 1
ATOM 1476 O O . VAL B 1 38 ? 15.245 27.072 50.623 1.00 33.95 480 VAL B O 1
ATOM 1480 N N . ASP B 1 39 ? 16.011 29.179 50.495 1.00 31.07 481 ASP B N 1
ATOM 1481 C CA . ASP B 1 39 ? 17.357 28.763 50.130 1.00 33.31 481 ASP B CA 1
ATOM 1482 C C . ASP B 1 39 ? 18.244 28.492 51.338 1.00 33.65 481 ASP B C 1
ATOM 1483 O O . ASP B 1 39 ? 19.339 27.941 51.173 1.00 34.58 481 ASP B O 1
ATOM 1488 N N . ALA B 1 40 ? 17.794 28.846 52.542 1.00 27.27 482 ALA B N 1
ATOM 1489 C CA . ALA B 1 40 ? 18.552 28.492 53.738 1.00 27.68 482 ALA B CA 1
ATOM 1490 C C . ALA B 1 40 ? 18.425 27.009 54.047 1.00 35.66 482 ALA B C 1
ATOM 1491 O O . ALA B 1 40 ? 19.381 26.380 54.516 1.00 31.89 482 ALA B O 1
ATOM 1493 N N . THR B 1 41 ? 17.250 26.438 53.796 1.00 30.00 483 THR B N 1
ATOM 1494 C CA . THR B 1 41 ? 16.995 25.068 54.229 1.00 35.26 483 THR B CA 1
ATOM 1495 C C . THR B 1 41 ? 17.948 24.059 53.597 1.00 35.44 483 THR B C 1
ATOM 1496 O O . THR B 1 41 ? 18.443 23.187 54.331 1.00 37.52 483 THR B O 1
ATOM 1500 N N . PRO B 1 42 ? 18.267 24.114 52.298 1.00 36.83 484 PRO B N 1
ATOM 1501 C CA . PRO B 1 42 ? 19.285 23.188 51.772 1.00 41.78 484 PRO B CA 1
ATOM 1502 C C . PRO B 1 42 ? 20.658 23.379 52.393 1.00 40.54 484 PRO B C 1
ATOM 1503 O O . PRO B 1 42 ? 21.409 22.402 52.522 1.00 43.38 484 PRO B O 1
ATOM 1507 N N . ILE B 1 43 ? 21.018 24.613 52.755 1.00 38.21 485 ILE B N 1
ATOM 1508 C CA . ILE B 1 43 ? 22.299 24.867 53.410 1.00 38.93 485 ILE B CA 1
ATOM 1509 C C . ILE B 1 43 ? 22.342 24.194 54.773 1.00 39.05 485 ILE B C 1
ATOM 1510 O O . ILE B 1 43 ? 23.345 23.574 55.147 1.00 41.43 485 ILE B O 1
ATOM 1515 N N . VAL B 1 44 ? 21.255 24.313 55.540 1.00 36.92 486 VAL B N 1
ATOM 1516 C CA . VAL B 1 44 ? 21.196 23.705 56.865 1.00 37.51 486 VAL B CA 1
ATOM 1517 C C . VAL B 1 44 ? 21.252 22.188 56.766 1.00 41.56 486 VAL B C 1
ATOM 1518 O O . VAL B 1 44 ? 21.955 21.529 57.541 1.00 46.14 486 VAL B O 1
ATOM 1522 N N . LYS B 1 45 ? 20.511 21.610 55.816 1.00 42.01 487 LYS B N 1
ATOM 1523 C CA . LYS B 1 45 ? 20.397 20.157 55.740 1.00 49.91 487 LYS B CA 1
ATOM 1524 C C . LYS B 1 45 ? 21.720 19.493 55.383 1.00 51.75 487 LYS B C 1
ATOM 1525 O O . LYS B 1 45 ? 21.971 18.358 55.800 1.00 55.06 487 LYS B O 1
ATOM 1531 N N . SER B 1 46 ? 22.577 20.173 54.624 1.00 47.29 488 SER B N 1
ATOM 1532 C CA . SER B 1 46 ? 23.826 19.574 54.174 1.00 50.60 488 SER B CA 1
ATOM 1533 C C . SER B 1 46 ? 25.047 20.062 54.942 1.00 50.81 488 SER B C 1
ATOM 1534 O O . SER B 1 46 ? 25.961 19.272 55.196 1.00 53.72 488 SER B O 1
ATOM 1537 N N . GLN B 1 47 ? 25.091 21.342 55.317 1.00 48.19 489 GLN B N 1
ATOM 1538 C CA . GLN B 1 47 ? 26.294 21.925 55.898 1.00 49.08 489 GLN B CA 1
ATOM 1539 C C . GLN B 1 47 ? 26.248 22.050 57.418 1.00 48.21 489 GLN B C 1
ATOM 1540 O O . GLN B 1 47 ? 27.309 22.120 58.049 1.00 50.20 489 GLN B O 1
ATOM 1546 N N . TYR B 1 48 ? 25.063 22.059 58.023 1.00 39.94 490 TYR B N 1
ATOM 1547 C CA . TYR B 1 48 ? 24.927 22.396 59.440 1.00 34.54 490 TYR B CA 1
ATOM 1548 C C . TYR B 1 48 ? 24.190 21.317 60.220 1.00 37.33 490 TYR B C 1
ATOM 1549 O O . TYR B 1 48 ? 23.437 21.612 61.154 1.00 34.49 490 TYR B O 1
ATOM 1558 N N . LYS B 1 49 ? 24.416 20.045 59.878 1.00 40.67 491 LYS B N 1
ATOM 1559 C CA . LYS B 1 49 ? 23.762 18.965 60.611 1.00 38.46 491 LYS B CA 1
ATOM 1560 C C . LYS B 1 49 ? 24.234 18.891 62.058 1.00 39.79 491 LYS B C 1
ATOM 1561 O O . LYS B 1 49 ? 23.466 18.481 62.937 1.00 43.76 491 LYS B O 1
ATOM 1567 N N . ASP B 1 50 ? 25.482 19.284 62.331 1.00 40.63 492 ASP B N 1
ATOM 1568 C CA . ASP B 1 50 ? 25.985 19.247 63.701 1.00 43.96 492 ASP B CA 1
ATOM 1569 C C . ASP B 1 50 ? 25.269 20.236 64.614 1.00 38.16 492 ASP B C 1
ATOM 1570 O O . ASP B 1 50 ? 25.364 20.110 65.842 1.00 36.06 492 ASP B O 1
ATOM 1575 N N . TYR B 1 51 ? 24.551 21.204 64.052 1.00 33.31 493 TYR B N 1
ATOM 1576 C CA . TYR B 1 51 ? 23.796 22.163 64.848 1.00 30.78 493 TYR B CA 1
ATOM 1577 C C . TYR B 1 51 ? 22.373 21.709 65.128 1.00 37.00 493 TYR B C 1
ATOM 1578 O O . TYR B 1 51 ? 21.721 22.280 66.011 1.00 33.48 493 TYR B O 1
ATOM 1587 N N . ALA B 1 52 ? 21.886 20.691 64.424 1.00 36.32 494 ALA B N 1
ATOM 1588 C CA . ALA B 1 52 ? 20.513 20.209 64.582 1.00 35.43 494 ALA B CA 1
ATOM 1589 C C . ALA B 1 52 ? 20.401 19.188 65.711 1.00 33.71 494 ALA B C 1
ATOM 1590 O O . ALA B 1 52 ? 19.885 18.087 65.530 1.00 37.91 494 ALA B O 1
ATOM 1592 N N . LYS B 1 53 ? 20.883 19.560 66.899 1.00 35.81 495 LYS B N 1
ATOM 1593 C CA . LYS B 1 53 ? 20.953 18.652 68.037 1.00 35.46 495 LYS B CA 1
ATOM 1594 C C . LYS B 1 53 ? 20.567 19.393 69.310 1.00 34.64 495 LYS B C 1
ATOM 1595 O O . LYS B 1 53 ? 20.752 20.607 69.416 1.00 34.35 495 LYS B O 1
ATOM 1601 N N . LYS B 1 54 ? 20.042 18.644 70.283 1.00 37.56 496 LYS B N 1
ATOM 1602 C CA . LYS B 1 54 ? 19.751 19.215 71.593 1.00 35.32 496 LYS B CA 1
ATOM 1603 C C . LYS B 1 54 ? 21.014 19.833 72.183 1.00 30.54 496 LYS B C 1
ATOM 1604 O O . LYS B 1 54 ? 22.105 19.263 72.090 1.00 36.47 496 LYS B O 1
ATOM 1610 N N . GLY B 1 55 ? 20.867 21.011 72.777 1.00 28.98 497 GLY B N 1
ATOM 1611 C CA . GLY B 1 55 ? 21.977 21.713 73.384 1.00 29.96 497 GLY B CA 1
ATOM 1612 C C . GLY B 1 55 ? 22.696 22.687 72.476 1.00 29.67 497 GLY B C 1
ATOM 1613 O O . GLY B 1 55 ? 23.466 23.519 72.974 1.00 34.84 497 GLY B O 1
ATOM 1614 N N . GLN B 1 56 ? 22.473 22.613 71.170 1.00 30.21 498 GLN B N 1
ATOM 1615 C CA . GLN B 1 56 ? 23.010 23.596 70.243 1.00 28.75 498 GLN B CA 1
ATOM 1616 C C . GLN B 1 56 ? 22.038 24.762 70.100 1.00 25.98 498 GLN B C 1
ATOM 1617 O O . GLN B 1 56 ? 20.865 24.673 70.473 1.00 26.84 498 GLN B O 1
ATOM 1623 N N . LYS B 1 57 ? 22.541 25.873 69.560 1.00 23.56 499 LYS B N 1
ATOM 1624 C CA . LYS B 1 57 ? 21.746 27.082 69.401 1.00 21.44 499 LYS B CA 1
ATOM 1625 C C . LYS B 1 57 ? 21.947 27.652 68.009 1.00 24.76 499 LYS B C 1
ATOM 1626 O O . LYS B 1 57 ? 23.074 27.720 67.508 1.00 24.44 499 LYS B O 1
ATOM 1632 N N . VAL B 1 58 ? 20.841 28.045 67.384 1.00 19.98 500 VAL B N 1
ATOM 1633 C CA A VAL B 1 58 ? 20.844 28.627 66.049 0.55 20.06 500 VAL B CA 1
ATOM 1634 C CA B VAL B 1 58 ? 20.855 28.634 66.053 0.45 20.07 500 VAL B CA 1
ATOM 1635 C C . VAL B 1 58 ? 19.978 29.875 66.075 1.00 17.60 500 VAL B C 1
ATOM 1636 O O . VAL B 1 58 ? 18.894 29.872 66.670 1.00 19.77 500 VAL B O 1
ATOM 1643 N N . VAL B 1 59 ? 20.458 30.944 65.444 1.00 18.51 501 VAL B N 1
ATOM 1644 C CA . VAL B 1 59 ? 19.706 32.185 65.296 1.00 16.29 501 VAL B CA 1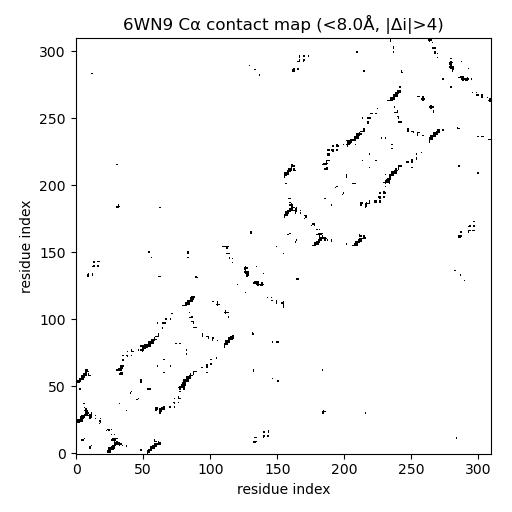
ATOM 1645 C C . VAL B 1 59 ? 19.305 32.286 63.833 1.00 16.31 501 VAL B C 1
ATOM 1646 O O . VAL B 1 59 ? 20.152 32.132 62.946 1.00 19.40 501 VAL B O 1
ATOM 1650 N N . VAL B 1 60 ? 18.017 32.511 63.584 1.00 15.69 502 VAL B N 1
ATOM 1651 C CA . VAL B 1 60 ? 17.461 32.600 62.230 1.00 16.81 502 VAL B CA 1
ATOM 1652 C C . VAL B 1 60 ? 17.009 34.035 61.990 1.00 18.29 502 VAL B C 1
ATOM 1653 O O . VAL B 1 60 ? 16.149 34.558 62.711 1.00 16.88 502 VAL B O 1
ATOM 1657 N N . GLU B 1 61 ? 17.568 34.661 60.949 1.00 16.42 503 GLU B N 1
ATOM 1658 C CA . GLU B 1 61 ? 17.411 36.087 60.670 1.00 15.61 503 GLU B CA 1
ATOM 1659 C C . GLU B 1 61 ? 17.036 36.201 59.192 1.00 17.44 503 GLU B C 1
ATOM 1660 O O . GLU B 1 61 ? 17.887 36.499 58.352 1.00 18.37 503 GLU B O 1
ATOM 1666 N N . LEU B 1 62 ? 15.768 35.938 58.874 1.00 16.80 504 LEU B N 1
ATOM 1667 C CA . LEU B 1 62 ? 15.340 35.825 57.486 1.00 16.46 504 LEU B CA 1
ATOM 1668 C C . LEU B 1 62 ? 13.988 36.498 57.298 1.00 18.31 504 LEU B C 1
ATOM 1669 O O . LEU B 1 62 ? 13.175 36.572 58.223 1.00 21.06 504 LEU B O 1
ATOM 1674 N N . GLY B 1 63 ? 13.750 36.973 56.080 1.00 19.38 505 GLY B N 1
ATOM 1675 C CA . GLY B 1 63 ? 12.509 37.627 55.719 1.00 19.28 505 GLY B CA 1
ATOM 1676 C C . GLY B 1 63 ? 12.662 39.083 55.344 1.00 20.45 505 GLY B C 1
ATOM 1677 O O . GLY B 1 63 ? 11.796 39.623 54.634 1.00 20.39 505 GLY B O 1
ATOM 1678 N N . THR B 1 64 ? 13.733 39.744 55.792 1.00 17.17 506 THR B N 1
ATOM 1679 C CA . THR B 1 64 ? 13.912 41.150 55.450 1.00 16.40 506 THR B CA 1
ATOM 1680 C C . THR B 1 64 ? 14.079 41.308 53.944 1.00 19.86 506 THR B C 1
ATOM 1681 O O . THR B 1 64 ? 13.484 42.207 53.335 1.00 21.48 506 THR B O 1
ATOM 1685 N N . ASN B 1 65 ? 14.842 40.411 53.319 1.00 17.25 507 ASN B N 1
ATOM 1686 C CA . ASN B 1 65 ? 15.123 40.505 51.891 1.00 17.34 507 ASN B CA 1
ATOM 1687 C C . ASN B 1 65 ? 14.111 39.767 51.015 1.00 19.92 507 ASN B C 1
ATOM 1688 O O . ASN B 1 65 ? 14.324 39.684 49.803 1.00 23.30 507 ASN B O 1
ATOM 1693 N N . GLY B 1 66 ? 13.031 39.227 51.584 1.00 22.96 508 GLY B N 1
ATOM 1694 C CA . GLY B 1 66 ? 12.039 38.545 50.769 1.00 24.25 508 GLY B CA 1
ATOM 1695 C C . GLY B 1 66 ? 11.013 37.777 51.580 1.00 24.21 508 GLY B C 1
ATOM 1696 O O . GLY B 1 66 ? 11.332 37.222 52.632 1.00 24.66 508 GLY B O 1
ATOM 1697 N N . ALA B 1 67 ? 9.780 37.724 51.084 1.00 24.94 509 ALA B N 1
ATOM 1698 C CA . ALA B 1 67 ? 8.723 37.005 51.769 1.00 23.70 509 ALA B CA 1
ATOM 1699 C C . ALA B 1 67 ? 8.975 35.503 51.714 1.00 29.08 509 ALA B C 1
ATOM 1700 O O . ALA B 1 67 ? 9.730 34.997 50.875 1.00 31.71 509 ALA B O 1
ATOM 1702 N N . PHE B 1 68 ? 8.323 34.784 52.622 1.00 25.09 510 PHE B N 1
ATOM 1703 C CA . PHE B 1 68 ? 8.357 33.330 52.626 1.00 27.14 510 PHE B CA 1
ATOM 1704 C C . PHE B 1 68 ? 7.002 32.812 53.098 1.00 25.97 510 PHE B C 1
ATOM 1705 O O . PHE B 1 68 ? 6.172 33.564 53.619 1.00 27.39 510 PHE B O 1
ATOM 1713 N N . THR B 1 69 ? 6.782 31.517 52.903 1.00 28.12 511 THR B N 1
ATOM 1714 C CA . THR B 1 69 ? 5.504 30.886 53.203 1.00 30.22 511 THR B CA 1
ATOM 1715 C C . THR B 1 69 ? 5.553 30.130 54.524 1.00 28.73 511 THR B C 1
ATOM 1716 O O . THR B 1 69 ? 6.615 29.850 55.083 1.00 30.41 511 THR B O 1
ATOM 1720 N N . LYS B 1 70 ? 4.359 29.769 54.998 1.00 30.22 512 LYS B N 1
ATOM 1721 C CA . LYS B 1 70 ? 4.228 28.962 56.203 1.00 30.93 512 LYS B CA 1
ATOM 1722 C C . LYS B 1 70 ? 4.988 27.647 56.072 1.00 30.65 512 LYS B C 1
ATOM 1723 O O . LYS B 1 70 ? 5.741 27.262 56.973 1.00 33.15 512 LYS B O 1
ATOM 1729 N N . ASP B 1 71 ? 4.813 26.945 54.945 1.00 33.05 513 ASP B N 1
ATOM 1730 C CA . ASP B 1 71 ? 5.481 25.657 54.778 1.00 35.01 513 ASP B CA 1
ATOM 1731 C C . ASP B 1 71 ? 6.994 25.815 54.675 1.00 37.03 513 ASP B C 1
ATOM 1732 O O . ASP B 1 71 ? 7.742 24.980 55.194 1.00 33.77 513 ASP B O 1
ATOM 1737 N N . GLN B 1 72 ? 7.464 26.859 53.988 1.00 31.54 514 GLN B N 1
ATOM 1738 C CA . GLN B 1 72 ? 8.903 27.088 53.893 1.00 30.29 514 GLN B CA 1
ATOM 1739 C C . GLN B 1 72 ? 9.522 27.297 55.270 1.00 29.80 514 GLN B C 1
ATOM 1740 O O . GLN B 1 72 ? 10.579 26.736 55.579 1.00 28.24 514 GLN B O 1
ATOM 1746 N N . LEU B 1 73 ? 8.880 28.110 56.109 1.00 26.34 515 LEU B N 1
ATOM 1747 C CA . LEU B 1 73 ? 9.403 28.322 57.454 1.00 24.99 515 LEU B CA 1
ATOM 1748 C C . LEU B 1 73 ? 9.395 27.023 58.253 1.00 26.87 515 LEU B C 1
ATOM 1749 O O . LEU B 1 73 ? 10.363 26.714 58.963 1.00 25.78 515 LEU B O 1
ATOM 1754 N N . ASN B 1 74 ? 8.325 26.231 58.131 1.00 28.45 516 ASN B N 1
ATOM 1755 C CA . ASN B 1 74 ? 8.273 24.969 58.861 1.00 30.61 516 ASN B CA 1
ATOM 1756 C C . ASN B 1 74 ? 9.390 24.035 58.416 1.00 31.93 516 ASN B C 1
ATOM 1757 O O . ASN B 1 74 ? 9.972 23.314 59.235 1.00 32.70 516 ASN B O 1
ATOM 1762 N N . GLU B 1 75 ? 9.706 24.035 57.117 1.00 32.63 517 GLU B N 1
ATOM 1763 C CA . GLU B 1 75 ? 10.766 23.168 56.618 1.00 34.46 517 GLU B CA 1
ATOM 1764 C C . GLU B 1 75 ? 12.113 23.563 57.203 1.00 32.45 517 GLU B C 1
ATOM 1765 O O . GLU B 1 75 ? 12.921 22.697 57.564 1.00 33.93 517 GLU B O 1
ATOM 1771 N N . LEU B 1 76 ? 12.368 24.872 57.306 1.00 29.52 518 LEU B N 1
ATOM 1772 C CA . LEU B 1 76 ? 13.609 25.351 57.906 1.00 27.94 518 LEU B CA 1
ATOM 1773 C C . LEU B 1 76 ? 13.681 24.994 59.384 1.00 27.55 518 LEU B C 1
ATOM 1774 O O . LEU B 1 76 ? 14.676 24.423 59.842 1.00 29.28 518 LEU B O 1
ATOM 1779 N N . LEU B 1 77 ? 12.634 25.327 60.147 1.00 26.73 519 LEU B N 1
ATOM 1780 C CA . LEU B 1 77 ? 12.653 25.069 61.584 1.00 26.73 519 LEU B CA 1
ATOM 1781 C C . LEU B 1 77 ? 12.788 23.581 61.877 1.00 29.59 519 LEU B C 1
ATOM 1782 O O . LEU B 1 77 ? 13.503 23.187 62.807 1.00 30.04 519 LEU B O 1
ATOM 1787 N N . ASP B 1 78 ? 12.109 22.738 61.094 1.00 31.98 520 ASP B N 1
ATOM 1788 C CA . ASP B 1 78 ? 12.234 21.296 61.270 1.00 35.44 520 ASP B CA 1
ATOM 1789 C C . ASP B 1 78 ? 13.663 20.821 61.044 1.00 36.18 520 ASP B C 1
ATOM 1790 O O . ASP B 1 78 ? 14.114 19.873 61.699 1.00 38.38 520 ASP B O 1
ATOM 1795 N N . SER B 1 79 ? 14.393 21.465 60.128 1.00 34.79 521 SER B N 1
ATOM 1796 C CA A SER B 1 79 ? 15.741 21.018 59.800 0.75 36.12 521 SER B CA 1
ATOM 1797 C CA B SER B 1 79 ? 15.744 21.034 59.794 0.25 36.06 521 SER B CA 1
ATOM 1798 C C . SER B 1 79 ? 16.735 21.246 60.931 1.00 36.80 521 SER B C 1
ATOM 1799 O O . SER B 1 79 ? 17.860 20.738 60.850 1.00 36.74 521 SER B O 1
ATOM 1804 N N . PHE B 1 80 ? 16.349 21.970 61.982 1.00 32.65 522 PHE B N 1
ATOM 1805 C CA . PHE B 1 80 ? 17.213 22.194 63.130 1.00 32.66 522 PHE B CA 1
ATOM 1806 C C . PHE B 1 80 ? 16.956 21.223 64.272 1.00 34.00 522 PHE B C 1
ATOM 1807 O O . PHE B 1 80 ? 17.631 21.319 65.302 1.00 33.88 522 PHE B O 1
ATOM 1815 N N . GLY B 1 81 ? 16.011 20.298 64.114 1.00 29.46 523 GLY B N 1
ATOM 1816 C CA . GLY B 1 81 ? 15.805 19.267 65.120 1.00 31.86 523 GLY B CA 1
ATOM 1817 C C . GLY B 1 81 ? 15.555 19.862 66.491 1.00 30.34 523 GLY B C 1
ATOM 1818 O O . GLY B 1 81 ? 14.832 20.852 66.647 1.00 30.38 523 GLY B O 1
ATOM 1819 N N . LYS B 1 82 ? 16.189 19.275 67.502 1.00 32.21 524 LYS B N 1
ATOM 1820 C CA . LYS B 1 82 ? 15.954 19.674 68.883 1.00 35.15 524 LYS B CA 1
ATOM 1821 C C . LYS B 1 82 ? 16.834 20.836 69.337 1.00 27.45 524 LYS B C 1
ATOM 1822 O O . LYS B 1 82 ? 16.841 21.158 70.531 1.00 30.59 524 LYS B O 1
ATOM 1828 N N . ALA B 1 83 ? 17.556 21.483 68.423 1.00 25.60 525 ALA B N 1
ATOM 1829 C CA . ALA B 1 83 ? 18.299 22.681 68.783 1.00 23.72 525 ALA B CA 1
ATOM 1830 C C . ALA B 1 83 ? 17.355 23.751 69.315 1.00 25.04 525 ALA B C 1
ATOM 1831 O O . ALA B 1 83 ? 16.173 23.806 68.960 1.00 25.10 525 ALA B O 1
ATOM 1833 N N . ASP B 1 84 ? 17.881 24.618 70.169 1.00 20.61 526 ASP B N 1
ATOM 1834 C CA . ASP B 1 84 ? 17.149 25.830 70.496 1.00 20.48 526 ASP B CA 1
ATOM 1835 C C . ASP B 1 84 ? 17.326 26.831 69.366 1.00 23.17 526 ASP B C 1
ATOM 1836 O O . ASP B 1 84 ? 18.454 27.120 68.952 1.00 21.04 526 ASP B O 1
ATOM 1841 N N . ILE B 1 85 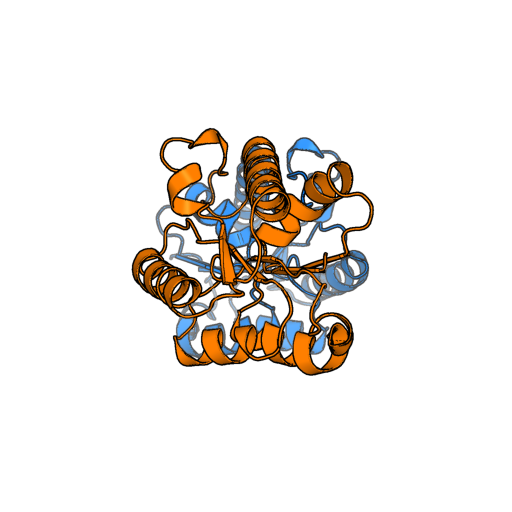? 16.205 27.342 68.860 1.00 18.87 527 ILE B N 1
ATOM 1842 C CA . ILE B 1 85 ? 16.164 28.214 67.692 1.00 19.49 527 ILE B CA 1
ATOM 1843 C C . ILE B 1 85 ? 15.730 29.592 68.155 1.00 19.08 527 ILE B C 1
ATOM 1844 O O . ILE B 1 85 ? 14.732 29.722 68.872 1.00 19.84 527 ILE B O 1
ATOM 1849 N N . TYR B 1 86 ? 16.466 30.611 67.748 1.00 16.74 528 TYR B N 1
ATOM 1850 C CA . TYR B 1 86 ? 16.176 31.990 68.129 1.00 13.87 528 TYR B CA 1
ATOM 1851 C C . TYR B 1 86 ? 15.739 32.668 66.842 1.00 17.27 528 TYR B C 1
ATOM 1852 O O . TYR B 1 86 ? 16.562 32.945 65.966 1.00 17.32 528 TYR B O 1
ATOM 1861 N N . LEU B 1 87 ? 14.427 32.874 66.719 1.00 14.88 529 LEU B N 1
ATOM 1862 C CA . LEU B 1 87 ? 13.797 33.284 65.472 1.00 13.17 529 LEU B CA 1
ATOM 1863 C C . LEU B 1 87 ? 13.436 34.761 65.569 1.00 14.58 529 LEU B C 1
ATOM 1864 O O . LEU B 1 87 ? 12.651 35.154 66.436 1.00 15.98 529 LEU B O 1
ATOM 1869 N N . VAL B 1 88 ? 13.980 35.567 64.662 1.00 14.40 530 VAL B N 1
ATOM 1870 C CA . VAL B 1 88 ? 13.907 37.021 64.771 1.00 14.88 530 VAL B CA 1
ATOM 1871 C C . VAL B 1 88 ? 12.766 37.545 63.905 1.00 14.55 530 VAL B C 1
ATOM 1872 O O . VAL B 1 88 ? 12.720 37.279 62.701 1.00 15.91 530 VAL B O 1
ATOM 1876 N N . SER B 1 89 ? 11.857 38.310 64.507 1.00 15.07 531 SER B N 1
ATOM 1877 C CA . SER B 1 89 ? 10.842 38.999 63.719 1.00 13.77 531 SER B CA 1
ATOM 1878 C C . SER B 1 89 ? 11.494 40.125 62.915 1.00 14.44 531 SER B C 1
ATOM 1879 O O . SER B 1 89 ? 12.609 40.567 63.209 1.00 14.78 531 SER B O 1
ATOM 1882 N N . ILE B 1 90 ? 10.800 40.578 61.876 1.00 15.28 532 ILE B N 1
ATOM 1883 C CA . ILE B 1 90 ? 11.409 41.491 60.918 1.00 14.67 532 ILE B CA 1
ATOM 1884 C C . ILE B 1 90 ? 10.742 42.856 60.993 1.00 15.64 532 ILE B C 1
ATOM 1885 O O . ILE B 1 90 ? 9.592 43.005 61.423 1.00 17.51 532 ILE B O 1
ATOM 1890 N N . ARG B 1 91 ? 11.492 43.874 60.572 1.00 14.72 533 ARG B N 1
ATOM 1891 C CA . ARG B 1 91 ? 10.945 45.211 60.370 1.00 14.20 533 ARG B CA 1
ATOM 1892 C C . ARG B 1 91 ? 11.478 45.706 59.039 1.00 17.32 533 ARG B C 1
ATOM 1893 O O . ARG B 1 91 ? 12.685 45.917 58.889 1.00 18.40 533 ARG B O 1
ATOM 1901 N N . VAL B 1 92 ? 10.583 45.871 58.079 1.00 18.17 534 VAL B N 1
ATOM 1902 C CA . VAL B 1 92 ? 10.994 46.248 56.732 1.00 20.60 534 VAL B CA 1
ATOM 1903 C C . VAL B 1 92 ? 9.818 46.939 56.049 1.00 23.77 534 VAL B C 1
ATOM 1904 O O . VAL B 1 92 ? 8.660 46.538 56.249 1.00 22.63 534 VAL B O 1
ATOM 1908 N N . PRO B 1 93 ? 10.057 48.000 55.267 1.00 26.95 535 PRO B N 1
ATOM 1909 C CA . PRO B 1 93 ? 8.963 48.689 54.547 1.00 31.69 535 PRO B CA 1
ATOM 1910 C C . PRO B 1 93 ? 8.482 47.900 53.334 1.00 33.39 535 PRO B C 1
ATOM 1911 O O . PRO B 1 93 ? 8.701 48.263 52.168 1.00 35.05 535 PRO B O 1
ATOM 1915 N N . ARG B 1 94 ? 7.811 46.783 53.612 1.00 29.54 536 ARG B N 1
ATOM 1916 C CA . ARG B 1 94 ? 7.236 45.923 52.588 1.00 31.45 536 ARG B CA 1
ATOM 1917 C C . ARG B 1 94 ? 5.811 45.557 52.976 1.00 30.14 536 ARG B C 1
ATOM 1918 O O . ARG B 1 94 ? 5.491 45.417 54.164 1.00 27.71 536 ARG B O 1
ATOM 1926 N N . ASP B 1 95 ? 4.965 45.363 51.960 1.00 31.40 537 ASP B N 1
ATOM 1927 C CA . ASP B 1 95 ? 3.575 45.002 52.213 1.00 31.78 537 ASP B CA 1
ATOM 1928 C C . ASP B 1 95 ? 3.438 43.673 52.949 1.00 33.82 537 ASP B C 1
ATOM 1929 O O . ASP B 1 95 ? 2.415 43.446 53.606 1.00 39.80 537 ASP B O 1
ATOM 1934 N N . TYR B 1 96 ? 4.445 42.801 52.877 1.00 28.28 538 TYR B N 1
ATOM 1935 C CA . TYR B 1 96 ? 4.348 41.464 53.448 1.00 26.38 538 TYR B CA 1
ATOM 1936 C C . TYR B 1 96 ? 4.812 41.393 54.896 1.00 23.58 538 TYR B C 1
ATOM 1937 O O . TYR B 1 96 ? 4.761 40.310 55.491 1.00 28.80 538 TYR B O 1
ATOM 1946 N N . GLU B 1 97 ? 5.276 42.511 55.463 1.00 22.61 539 GLU B N 1
ATOM 1947 C CA . GLU B 1 97 ? 5.864 42.513 56.804 1.00 21.26 539 GLU B CA 1
ATOM 1948 C C . GLU B 1 97 ? 4.943 41.868 57.835 1.00 22.67 539 GLU B C 1
ATOM 1949 O O . GLU B 1 97 ? 5.359 40.977 58.590 1.00 22.20 539 GLU B O 1
ATOM 1955 N N . GLY B 1 98 ? 3.689 42.317 57.888 1.00 23.08 540 GLY B N 1
ATOM 1956 C CA . GLY B 1 98 ? 2.770 41.797 58.889 1.00 23.14 540 GLY B CA 1
ATOM 1957 C C . GLY B 1 98 ? 2.494 40.318 58.714 1.00 27.37 540 GLY B C 1
ATOM 1958 O O . GLY B 1 98 ? 2.452 39.564 59.693 1.00 29.27 540 GLY B O 1
ATOM 1959 N N . ARG B 1 99 ? 2.306 39.883 57.463 1.00 26.99 541 ARG B N 1
ATOM 1960 C CA . ARG B 1 99 ? 2.019 38.478 57.196 1.00 26.91 541 ARG B CA 1
ATOM 1961 C C . ARG B 1 99 ? 3.177 37.587 57.631 1.00 24.87 541 ARG B C 1
ATOM 1962 O O . ARG B 1 99 ? 2.961 36.535 58.246 1.00 25.85 541 ARG B O 1
ATOM 1970 N N . ILE B 1 100 ? 4.414 38.002 57.343 1.00 23.34 542 ILE B N 1
ATOM 1971 C CA . ILE B 1 100 ? 5.567 37.172 57.678 1.00 23.29 542 ILE B CA 1
ATOM 1972 C C . ILE B 1 100 ? 5.805 37.169 59.189 1.00 22.67 542 ILE B C 1
ATOM 1973 O O . ILE B 1 100 ? 6.170 36.139 59.770 1.00 22.22 542 ILE B O 1
ATOM 1978 N N . ASN B 1 101 ? 5.581 38.305 59.861 1.00 21.36 543 ASN B N 1
ATOM 1979 C CA . ASN B 1 101 ? 5.730 38.298 61.312 1.00 18.55 543 ASN B CA 1
ATOM 1980 C C . ASN B 1 101 ? 4.673 37.426 61.978 1.00 21.25 543 ASN B C 1
ATOM 1981 O O . ASN B 1 101 ? 4.962 36.780 62.994 1.00 22.34 543 ASN B O 1
ATOM 1986 N N . LYS B 1 102 ? 3.454 37.383 61.429 1.00 21.59 544 LYS B N 1
ATOM 1987 C CA . LYS B 1 102 ? 2.448 36.465 61.956 1.00 23.30 544 LYS B CA 1
ATOM 1988 C C . LYS B 1 102 ? 2.930 35.020 61.854 1.00 25.32 544 LYS B C 1
ATOM 1989 O O . LYS B 1 102 ? 2.773 34.237 62.799 1.00 25.94 544 LYS B O 1
ATOM 1995 N N . LEU B 1 103 ? 3.542 34.654 60.720 1.00 26.02 545 LEU B N 1
ATOM 1996 C CA . LEU B 1 103 ? 4.126 33.322 60.582 1.00 24.07 545 LEU B CA 1
ATOM 1997 C C . LEU B 1 103 ? 5.186 33.072 61.644 1.00 23.05 545 LEU B C 1
ATOM 1998 O O . LEU B 1 103 ? 5.242 31.988 62.237 1.00 23.05 545 LEU B O 1
ATOM 2003 N N . ILE B 1 104 ? 6.035 34.067 61.896 1.00 20.19 546 ILE B N 1
ATOM 2004 C CA . ILE B 1 104 ? 7.091 33.923 62.892 1.00 18.84 546 ILE B CA 1
ATOM 2005 C C . ILE B 1 104 ? 6.493 33.778 64.289 1.00 18.70 546 ILE B C 1
ATOM 2006 O O . ILE B 1 104 ? 6.851 32.862 65.041 1.00 19.51 546 ILE B O 1
ATOM 2011 N N . TYR B 1 105 ? 5.540 34.648 64.641 1.00 19.20 547 TYR B N 1
ATOM 2012 C CA . TYR B 1 105 ? 4.900 34.576 65.957 1.00 19.71 547 TYR B CA 1
ATOM 2013 C C . TYR B 1 105 ? 4.186 33.242 66.160 1.00 21.35 547 TYR B C 1
ATOM 2014 O O . TYR B 1 105 ? 4.236 32.657 67.253 1.00 23.54 547 TYR B O 1
ATOM 2023 N N . GLU B 1 106 ? 3.485 32.760 65.130 1.00 22.85 548 GLU B N 1
ATOM 2024 C CA A GLU B 1 106 ? 2.771 31.492 65.257 0.55 24.99 548 GLU B CA 1
ATOM 2025 C CA B GLU B 1 106 ? 2.772 31.496 65.267 0.45 24.98 548 GLU B CA 1
ATOM 2026 C C . GLU B 1 106 ? 3.739 30.327 65.417 1.00 24.40 548 GLU B C 1
ATOM 2027 O O . GLU B 1 106 ? 3.481 29.401 66.195 1.00 25.49 548 GLU B O 1
ATOM 2038 N N . ALA B 1 107 ? 4.856 30.355 64.688 1.00 23.96 549 ALA B N 1
ATOM 2039 C CA . ALA B 1 107 ? 5.829 29.273 64.792 1.00 23.04 549 ALA B CA 1
ATOM 2040 C C . ALA B 1 107 ? 6.436 29.217 66.187 1.00 24.82 549 ALA B C 1
ATOM 2041 O O . ALA B 1 107 ? 6.592 28.132 66.763 1.00 24.95 549 ALA B O 1
ATOM 2043 N N . ALA B 1 108 ? 6.770 30.377 66.753 1.00 20.24 550 ALA B N 1
ATOM 2044 C CA . ALA B 1 108 ? 7.279 30.406 68.121 1.00 20.32 550 ALA B CA 1
ATOM 2045 C C . ALA B 1 108 ? 6.232 29.901 69.105 1.00 23.99 550 ALA B C 1
ATOM 2046 O O . ALA B 1 108 ? 6.554 29.167 70.049 1.00 26.40 550 ALA B O 1
ATOM 2048 N N . ALA B 1 109 ? 4.967 30.267 68.892 1.00 23.12 551 ALA B N 1
ATOM 2049 C CA . ALA B 1 109 ? 3.921 29.849 69.822 1.00 24.51 551 ALA B CA 1
ATOM 2050 C C . ALA B 1 109 ? 3.686 28.344 69.769 1.00 26.08 551 ALA B C 1
ATOM 2051 O O . ALA B 1 109 ? 3.234 27.750 70.757 1.00 27.69 551 ALA B O 1
ATOM 2053 N N . ALA B 1 110 ? 3.996 27.714 68.639 1.00 26.39 552 ALA B N 1
ATOM 2054 C CA . ALA B 1 110 ? 3.696 26.307 68.435 1.00 28.12 552 ALA B CA 1
ATOM 2055 C C . ALA B 1 110 ? 4.824 25.382 68.866 1.00 27.43 552 ALA B C 1
ATOM 2056 O O . ALA B 1 110 ? 4.574 24.194 69.096 1.00 29.34 552 ALA B O 1
ATOM 2058 N N . ARG B 1 111 ? 6.047 25.895 68.984 1.00 23.13 553 ARG B N 1
ATOM 2059 C CA . ARG B 1 111 ? 7.243 25.065 69.095 1.00 22.41 553 ARG B CA 1
ATOM 2060 C C . ARG B 1 111 ? 7.979 25.405 70.380 1.00 23.78 553 ARG B C 1
ATOM 2061 O O . ARG B 1 111 ? 8.387 26.554 70.583 1.00 23.32 553 ARG B O 1
ATOM 2069 N N . SER B 1 112 ? 8.163 24.396 71.237 1.00 24.94 554 SER B N 1
ATOM 2070 C CA A SER B 1 112 ? 8.777 24.647 72.534 0.48 25.06 554 SER B CA 1
ATOM 2071 C CA B SER B 1 112 ? 8.789 24.608 72.538 0.52 25.17 554 SER B CA 1
ATOM 2072 C C . SER B 1 112 ? 10.249 25.021 72.428 1.00 22.84 554 SER B C 1
ATOM 2073 O O . SER B 1 112 ? 10.794 25.591 73.381 1.00 24.32 554 SER B O 1
ATOM 2078 N N . ASN B 1 113 ? 10.898 24.738 71.298 1.00 21.42 555 ASN B N 1
ATOM 2079 C CA . ASN B 1 113 ? 12.311 25.038 71.123 1.00 19.95 555 ASN B CA 1
ATOM 2080 C C . ASN B 1 113 ? 12.554 26.260 70.249 1.00 20.27 555 ASN B C 1
ATOM 2081 O O . ASN B 1 113 ? 13.709 26.562 69.933 1.00 21.35 555 ASN B O 1
ATOM 2086 N N . VAL B 1 114 ? 11.503 26.976 69.858 1.00 17.44 556 VAL B N 1
ATOM 2087 C CA . VAL B 1 114 ? 11.641 28.203 69.078 1.00 18.05 556 VAL B CA 1
ATOM 2088 C C . VAL B 1 114 ? 11.393 29.381 70.002 1.00 20.73 556 VAL B C 1
ATOM 2089 O O . VAL B 1 114 ? 10.309 29.505 70.584 1.00 21.85 556 VAL B O 1
ATOM 2093 N N . HIS B 1 115 ? 12.387 30.256 70.115 1.00 17.36 557 HIS B N 1
ATOM 2094 C CA . HIS B 1 115 ? 12.352 31.396 71.022 1.00 14.62 557 HIS B CA 1
ATOM 2095 C C . HIS B 1 115 ? 12.292 32.678 70.205 1.00 16.65 557 HIS B C 1
ATOM 2096 O O . HIS B 1 115 ? 13.221 32.982 69.452 1.00 16.67 557 HIS B O 1
ATOM 2103 N N . LEU B 1 116 ? 11.201 33.420 70.355 1.00 16.49 558 LEU B N 1
ATOM 2104 C CA . LEU B 1 116 ? 11.011 34.639 69.582 1.00 13.89 558 LEU B CA 1
ATOM 2105 C C . LEU B 1 116 ? 11.974 35.724 70.041 1.00 15.75 558 LEU B C 1
ATOM 2106 O O . LEU B 1 116 ? 12.057 36.033 71.237 1.00 16.37 558 LEU B O 1
ATOM 2111 N N . VAL B 1 117 ? 12.708 36.284 69.091 1.00 13.53 559 VAL B N 1
ATOM 2112 C CA . VAL B 1 117 ? 13.506 37.488 69.291 1.00 14.14 559 VAL B CA 1
ATOM 2113 C C . VAL B 1 117 ? 12.717 38.593 68.603 1.00 16.24 559 VAL B C 1
ATOM 2114 O O . VAL B 1 117 ? 12.745 38.706 67.374 1.00 15.53 559 VAL B O 1
ATOM 2118 N N . ASP B 1 118 ? 11.954 39.375 69.372 1.00 15.97 560 ASP B N 1
ATOM 2119 C CA . ASP B 1 118 ? 10.941 40.242 68.764 1.00 14.36 560 ASP B CA 1
ATOM 2120 C C . ASP B 1 118 ? 11.569 41.589 68.422 1.00 13.35 560 ASP B C 1
ATOM 2121 O O . ASP B 1 118 ? 11.346 42.611 69.071 1.00 16.04 560 ASP B O 1
ATOM 2126 N N . TRP B 1 119 ? 12.350 41.576 67.346 1.00 13.13 561 TRP B N 1
ATOM 2127 C CA . TRP B 1 119 ? 12.987 42.788 66.846 1.00 14.19 561 TRP B CA 1
ATOM 2128 C C . TRP B 1 119 ? 11.967 43.808 66.353 1.00 12.94 561 TRP B C 1
ATOM 2129 O O . TRP B 1 119 ? 12.170 45.015 66.520 1.00 13.41 561 TRP B O 1
ATOM 2140 N N . TYR B 1 120 ? 10.873 43.354 65.733 1.00 12.94 562 TYR B N 1
ATOM 2141 C CA . TYR B 1 120 ? 9.823 44.297 65.351 1.00 13.91 562 TYR B CA 1
ATOM 2142 C C . TYR B 1 120 ? 9.382 45.146 66.543 1.00 12.97 562 TYR B C 1
ATOM 2143 O O . TYR B 1 120 ? 9.350 46.379 66.468 1.00 15.64 562 TYR B O 1
ATOM 2152 N N . LYS B 1 121 ? 9.050 44.498 67.664 1.00 14.38 563 LYS B N 1
ATOM 2153 C CA . LYS B 1 121 ? 8.600 45.235 68.844 1.00 15.62 563 LYS B CA 1
ATOM 2154 C C . LYS B 1 121 ? 9.715 46.107 69.421 1.00 14.09 563 LYS B C 1
ATOM 2155 O O . LYS B 1 121 ? 9.481 47.267 69.787 1.00 17.20 563 LYS B O 1
ATOM 2161 N N . ALA B 1 122 ? 10.930 45.560 69.512 1.00 14.58 564 ALA B N 1
ATOM 2162 C CA . ALA B 1 122 ? 12.032 46.275 70.144 1.00 14.20 564 ALA B CA 1
ATOM 2163 C C . ALA B 1 122 ? 12.462 47.489 69.341 1.00 15.52 564 ALA B C 1
ATOM 2164 O O . ALA B 1 122 ? 12.871 48.502 69.917 1.00 18.22 564 ALA B O 1
ATOM 2166 N N . SER B 1 123 ? 12.398 47.405 68.022 1.00 14.53 565 SER B N 1
ATOM 2167 C CA . SER B 1 123 ? 12.863 48.502 67.192 1.00 14.76 565 SER B CA 1
ATOM 2168 C C . SER B 1 123 ? 11.791 49.559 66.940 1.00 15.32 565 SER B C 1
ATOM 2169 O O . SER B 1 123 ? 12.101 50.605 66.353 1.00 14.27 565 SER B O 1
ATOM 2172 N N . ALA B 1 124 ? 10.548 49.321 67.351 1.00 15.25 566 ALA B N 1
ATOM 2173 C CA . ALA B 1 124 ? 9.523 50.347 67.209 1.00 16.08 566 ALA B CA 1
ATOM 2174 C C . ALA B 1 124 ? 9.963 51.615 67.924 1.00 16.51 566 ALA B C 1
ATOM 2175 O O . ALA B 1 124 ? 10.359 51.574 69.093 1.00 18.34 566 ALA B O 1
ATOM 2177 N N . GLY B 1 125 ? 9.882 52.747 67.228 1.00 16.88 567 GLY B N 1
ATOM 2178 C CA . GLY B 1 125 ? 10.243 54.010 67.844 1.00 18.08 567 GLY B CA 1
ATOM 2179 C C . GLY B 1 125 ? 11.715 54.337 67.799 1.00 16.52 567 GLY B C 1
ATOM 2180 O O . GLY B 1 125 ? 12.141 55.296 68.454 1.00 18.54 567 GLY B O 1
ATOM 2181 N N . HIS B 1 126 ? 12.512 53.582 67.043 1.00 14.85 568 HIS B N 1
ATOM 2182 C CA . HIS B 1 126 ? 13.953 53.796 66.958 1.00 14.19 568 HIS B CA 1
ATOM 2183 C C . HIS B 1 126 ? 14.385 54.015 65.515 1.00 15.22 568 HIS B C 1
ATOM 2184 O O . HIS B 1 126 ? 15.028 53.139 64.924 1.00 15.80 568 HIS B O 1
ATOM 2191 N N . PRO B 1 127 ? 14.073 55.178 64.926 1.00 14.91 569 PRO B N 1
ATOM 2192 C CA . PRO B 1 127 ? 14.527 55.428 63.543 1.00 15.59 569 PRO B CA 1
ATOM 2193 C C . PRO B 1 127 ? 16.032 55.355 63.398 1.00 16.82 569 PRO B C 1
ATOM 2194 O O . PRO B 1 127 ? 16.538 55.043 62.307 1.00 16.43 569 PRO B O 1
ATOM 2198 N N . GLU B 1 128 ? 16.769 55.615 64.474 1.00 16.22 570 GLU B N 1
ATOM 2199 C CA . GLU B 1 128 ? 18.222 55.630 64.409 1.00 16.10 570 GLU B CA 1
ATOM 2200 C C . GLU B 1 128 ? 18.821 54.239 64.228 1.00 16.50 570 GLU B C 1
ATOM 2201 O O . GLU B 1 128 ? 20.032 54.127 63.995 1.00 17.64 570 GLU B O 1
ATOM 2207 N N . TYR B 1 129 ? 18.015 53.177 64.329 1.00 15.08 571 TYR B N 1
ATOM 2208 C CA . TYR B 1 129 ? 18.497 51.831 64.045 1.00 14.41 571 TYR B CA 1
ATOM 2209 C C . TYR B 1 129 ? 18.623 51.555 62.554 1.00 14.62 571 TYR B C 1
ATOM 2210 O O . TYR B 1 129 ? 19.348 50.629 62.169 1.00 15.38 571 TYR B O 1
ATOM 2219 N N . PHE B 1 130 ? 17.943 52.341 61.713 1.00 15.23 572 PHE B N 1
ATOM 2220 C CA . PHE B 1 130 ? 17.700 51.986 60.320 1.00 15.89 572 PHE B CA 1
ATOM 2221 C C . PHE B 1 130 ? 18.242 53.055 59.386 1.00 16.02 572 PHE B C 1
ATOM 2222 O O . PHE B 1 130 ? 18.041 54.247 59.609 1.00 16.69 572 PHE B O 1
ATOM 2230 N N . ALA B 1 131 ? 18.902 52.621 58.312 1.00 15.49 573 ALA B N 1
ATOM 2231 C CA . ALA B 1 131 ? 19.407 53.561 57.325 1.00 16.19 573 ALA B CA 1
ATOM 2232 C C . ALA B 1 131 ? 18.285 54.037 56.395 1.00 16.22 573 ALA B C 1
ATOM 2233 O O . ALA B 1 131 ? 17.167 53.520 56.406 1.00 17.15 573 ALA B O 1
ATOM 2235 N N . TYR B 1 132 ? 18.623 55.017 55.544 1.00 14.21 574 TYR B N 1
ATOM 2236 C CA . TYR B 1 132 ? 17.633 55.668 54.682 1.00 16.18 574 TYR B CA 1
ATOM 2237 C C . TYR B 1 132 ? 17.004 54.718 53.669 1.00 17.20 574 TYR B C 1
ATOM 2238 O O . TYR B 1 132 ? 15.993 55.072 53.051 1.00 19.05 574 TYR B O 1
ATOM 2247 N N . ASP B 1 133 ? 17.605 53.554 53.426 1.00 14.75 575 ASP B N 1
ATOM 2248 C CA . ASP B 1 133 ? 17.049 52.611 52.463 1.00 16.45 575 ASP B CA 1
ATOM 2249 C C . ASP B 1 133 ? 16.054 51.654 53.102 1.00 18.70 575 ASP B C 1
ATOM 2250 O O . ASP B 1 133 ? 15.469 50.831 52.389 1.00 26.33 575 ASP B O 1
ATOM 2255 N N . GLY B 1 134 ? 15.847 51.758 54.412 1.00 22.37 576 GLY B N 1
ATOM 2256 C CA . GLY B 1 134 ? 14.916 50.909 55.127 1.00 28.63 576 GLY B CA 1
ATOM 2257 C C . GLY B 1 134 ? 15.353 49.474 55.287 1.00 29.32 576 GLY B C 1
ATOM 2258 O O . GLY B 1 134 ? 14.584 48.663 55.811 1.00 32.18 576 GLY B O 1
ATOM 2259 N N . ILE B 1 135 ? 16.573 49.136 54.871 1.00 20.25 577 ILE B N 1
ATOM 2260 C CA . ILE B 1 135 ? 17.056 47.759 54.837 1.00 19.77 577 ILE B CA 1
ATOM 2261 C C . ILE B 1 135 ? 18.327 47.597 55.657 1.00 20.95 577 ILE B C 1
ATOM 2262 O O . ILE B 1 135 ? 18.411 46.729 56.534 1.00 17.53 577 ILE B O 1
ATOM 2267 N N . HIS B 1 136 ? 19.322 48.431 55.395 1.00 15.05 578 HIS B N 1
ATOM 2268 C CA . HIS B 1 136 ? 20.588 48.386 56.108 1.00 14.70 578 HIS B CA 1
ATOM 2269 C C . HIS B 1 136 ? 20.419 48.902 57.536 1.00 15.39 578 HIS B C 1
ATOM 2270 O O . HIS B 1 136 ? 19.771 49.928 57.772 1.00 15.74 578 HIS B O 1
ATOM 2277 N N . LEU B 1 137 ? 21.004 48.188 58.492 1.00 17.59 579 LEU B N 1
ATOM 2278 C CA . LEU B 1 137 ? 20.991 48.647 59.875 1.00 14.94 579 LEU B CA 1
ATOM 2279 C C . LEU B 1 137 ? 22.135 49.619 60.108 1.00 14.34 579 LEU B C 1
ATOM 2280 O O . LEU B 1 137 ? 23.288 49.316 59.793 1.00 17.09 579 LEU B O 1
ATOM 2285 N N . GLU B 1 138 ? 21.824 50.772 60.699 1.00 16.30 580 GLU B N 1
ATOM 2286 C CA . GLU B 1 138 ? 22.878 51.604 61.256 1.00 17.65 580 GLU B CA 1
ATOM 2287 C C . GLU B 1 138 ? 23.617 50.824 62.337 1.00 19.71 580 GLU B C 1
ATOM 2288 O O . GLU B 1 138 ? 23.117 49.827 62.859 1.00 20.00 580 GLU B O 1
ATOM 2294 N N . TYR B 1 139 ? 24.824 51.284 62.672 1.00 19.28 581 TYR B N 1
ATOM 2295 C CA . TYR B 1 139 ? 25.583 50.642 63.743 1.00 20.40 581 TYR B CA 1
ATOM 2296 C C . TYR B 1 139 ? 24.742 50.499 65.013 1.00 18.29 581 TYR B C 1
ATOM 2297 O O . TYR B 1 139 ? 24.720 49.434 65.641 1.00 18.17 581 TYR B O 1
ATOM 2306 N N . ALA B 1 140 ? 24.024 51.563 65.393 1.00 22.57 582 ALA B N 1
ATOM 2307 C CA . ALA B 1 140 ? 23.176 51.491 66.584 1.00 17.85 582 ALA B CA 1
ATOM 2308 C C . ALA B 1 140 ? 22.132 50.389 66.463 1.00 16.78 582 ALA B C 1
ATOM 2309 O O . ALA B 1 140 ? 21.768 49.758 67.462 1.00 17.24 582 ALA B O 1
ATOM 2311 N N . GLY B 1 141 ? 21.621 50.157 65.256 1.00 14.84 583 GLY B N 1
ATOM 2312 C CA . GLY B 1 141 ? 20.665 49.080 65.068 1.00 15.34 583 GLY B CA 1
ATOM 2313 C C . GLY B 1 141 ? 21.310 47.715 65.192 1.00 16.74 583 GLY B C 1
ATOM 2314 O O . GLY B 1 141 ? 20.742 46.801 65.799 1.00 15.37 583 GLY B O 1
ATOM 2315 N N . SER B 1 142 ? 22.505 47.550 64.623 1.00 15.10 584 SER B N 1
ATOM 2316 C CA . SER B 1 142 ? 23.179 46.264 64.734 1.00 14.15 584 SER B CA 1
ATOM 2317 C C . SER B 1 142 ? 23.537 45.954 66.178 1.00 14.82 584 SER B C 1
ATOM 2318 O O . SER B 1 142 ? 23.454 44.794 66.611 1.00 18.06 584 SER B O 1
ATOM 2321 N N . LYS B 1 143 ? 23.926 46.978 66.940 1.00 15.00 585 LYS B N 1
ATOM 2322 C CA . LYS B 1 143 ? 24.195 46.778 68.361 1.00 15.24 585 LYS B CA 1
ATOM 2323 C C . LYS B 1 143 ? 22.924 46.395 69.112 1.00 17.85 585 LYS B C 1
ATOM 2324 O O . LYS B 1 143 ? 22.936 45.480 69.947 1.00 16.40 585 LYS B O 1
ATOM 2330 N N . ALA B 1 144 ? 21.812 47.082 68.837 1.00 15.93 586 ALA B N 1
ATOM 2331 C CA . ALA B 1 144 ? 20.582 46.791 69.571 1.00 12.91 586 ALA B CA 1
ATOM 2332 C C . ALA B 1 144 ? 20.057 45.395 69.252 1.00 15.08 586 ALA B C 1
ATOM 2333 O O . ALA B 1 144 ? 19.604 44.676 70.153 1.00 15.90 586 ALA B O 1
ATOM 2335 N N . LEU B 1 145 ? 20.102 44.992 67.982 1.00 13.61 587 LEU B N 1
ATOM 2336 C CA . LEU B 1 145 ? 19.639 43.657 67.616 1.00 11.97 587 LEU B CA 1
ATOM 2337 C C . LEU B 1 145 ? 20.552 42.582 68.196 1.00 14.70 587 LEU B C 1
ATOM 2338 O O . LEU B 1 145 ? 20.069 41.580 68.736 1.00 15.04 587 LEU B O 1
ATOM 2343 N N . THR B 1 146 ? 21.870 42.789 68.136 1.00 11.88 588 THR B N 1
ATOM 2344 C CA . THR B 1 146 ? 22.790 41.875 68.811 1.00 14.15 588 THR B CA 1
ATOM 2345 C C . THR B 1 146 ? 22.436 41.720 70.286 1.00 15.61 588 THR B C 1
ATOM 2346 O O . THR B 1 146 ? 22.350 40.597 70.799 1.00 15.96 588 THR B O 1
ATOM 2350 N N . ASP B 1 147 ? 22.236 42.841 70.989 1.00 14.02 589 ASP B N 1
ATOM 2351 C CA . ASP B 1 147 ? 21.930 42.768 72.419 1.00 14.10 589 ASP B CA 1
ATOM 2352 C C . ASP B 1 147 ? 20.635 42.004 72.671 1.00 16.55 589 ASP B C 1
ATOM 2353 O O . ASP B 1 147 ? 20.519 41.254 73.654 1.00 15.66 589 ASP B O 1
ATOM 2358 N N . LEU B 1 148 ? 19.641 42.203 71.805 1.00 16.61 590 LEU B N 1
ATOM 2359 C CA . LEU B 1 148 ? 18.355 41.538 71.964 1.00 15.16 590 LEU B CA 1
ATOM 2360 C C . LEU B 1 148 ? 18.479 40.035 71.747 1.00 16.22 590 LEU B C 1
ATOM 2361 O O . LEU B 1 148 ? 17.889 39.243 72.503 1.00 14.47 590 LEU B O 1
ATOM 2366 N N . ILE B 1 149 ? 19.228 39.622 70.716 1.00 14.67 591 ILE B N 1
ATOM 2367 C CA . ILE B 1 149 ? 19.458 38.198 70.495 1.00 13.32 591 ILE B CA 1
ATOM 2368 C C . ILE B 1 149 ? 20.145 37.588 71.706 1.00 14.98 591 ILE B C 1
ATOM 2369 O O . ILE B 1 149 ? 19.730 36.540 72.215 1.00 15.07 591 ILE B O 1
ATOM 2374 N N . VAL B 1 150 ? 21.215 38.237 72.178 1.00 13.95 592 VAL B N 1
ATOM 2375 C CA . VAL B 1 150 ? 21.978 37.701 73.303 1.00 14.02 592 VAL B CA 1
ATOM 2376 C C . VAL B 1 150 ? 21.091 37.589 74.537 1.00 16.60 592 VAL B C 1
ATOM 2377 O O . VAL B 1 150 ? 21.137 36.587 75.267 1.00 15.15 592 VAL B O 1
ATOM 2381 N N . LYS B 1 151 ? 20.259 38.606 74.791 1.00 13.78 593 LYS B N 1
ATOM 2382 C CA . LYS B 1 151 ? 19.400 38.545 75.970 1.00 14.47 593 LYS B CA 1
ATOM 2383 C C . LYS B 1 151 ? 18.449 37.358 75.891 1.00 14.01 593 LYS B C 1
ATOM 2384 O O . LYS B 1 151 ? 18.171 36.700 76.912 1.00 15.40 593 LYS B O 1
ATOM 2390 N N . THR B 1 152 ? 17.934 37.077 74.689 1.00 14.59 594 THR B N 1
ATOM 2391 C CA . THR B 1 152 ? 17.058 35.926 74.501 1.00 14.55 594 THR B CA 1
ATOM 2392 C C . THR B 1 152 ? 17.813 34.626 74.772 1.00 15.56 594 THR B C 1
ATOM 2393 O O . THR B 1 152 ? 17.324 33.751 75.498 1.00 15.21 594 THR B O 1
ATOM 2397 N N . MET B 1 153 ? 19.028 34.500 74.220 1.00 14.21 595 MET B N 1
ATOM 2398 C CA . MET B 1 153 ? 19.852 33.307 74.442 1.00 13.78 595 MET B CA 1
ATOM 2399 C C . MET B 1 153 ? 20.219 33.124 75.912 1.00 16.79 595 MET B C 1
ATOM 2400 O O . MET B 1 153 ? 20.389 31.985 76.372 1.00 17.95 595 MET B O 1
ATOM 2405 N N . GLU B 1 154 ? 20.356 34.224 76.659 1.00 15.23 596 GLU B N 1
ATOM 2406 C CA . GLU B 1 154 ? 20.710 34.132 78.076 1.00 14.61 596 GLU B CA 1
ATOM 2407 C C . GLU B 1 154 ? 19.571 33.607 78.934 1.00 17.87 596 GLU B C 1
ATOM 2408 O O . GLU B 1 154 ? 19.819 33.062 80.024 1.00 17.18 596 GLU B O 1
ATOM 2414 N N . THR B 1 155 ? 18.322 33.801 78.506 1.00 18.18 597 THR B N 1
ATOM 2415 C CA . THR B 1 155 ? 17.190 33.676 79.418 1.00 17.38 597 THR B CA 1
ATOM 2416 C C . THR B 1 155 ? 16.160 32.616 79.040 1.00 22.05 597 THR B C 1
ATOM 2417 O O . THR B 1 155 ? 15.300 32.303 79.874 1.00 24.85 597 THR B O 1
ATOM 2421 N N . HIS B 1 156 ? 16.218 32.035 77.845 1.00 17.76 598 HIS B N 1
ATOM 2422 C CA . HIS B 1 156 ? 15.226 31.047 77.431 1.00 19.91 598 HIS B CA 1
ATOM 2423 C C . HIS B 1 156 ? 15.761 29.616 77.531 1.00 24.39 598 HIS B C 1
ATOM 2424 O O . HIS B 1 156 ? 16.966 29.377 77.634 1.00 23.57 598 HIS B O 1
ATOM 2431 N N . ALA B 1 157 ? 14.834 28.657 77.469 1.00 22.63 599 ALA B N 1
ATOM 2432 C CA . ALA B 1 157 ? 15.154 27.234 77.383 1.00 21.56 599 ALA B CA 1
ATOM 2433 C C . ALA B 1 157 ? 13.944 26.472 76.852 1.00 24.87 599 ALA B C 1
ATOM 2434 O O . ALA B 1 157 ? 12.802 26.921 76.982 1.00 27.89 599 ALA B O 1
ATOM 2436 N N . THR B 1 158 ? 14.200 25.311 76.247 1.00 27.05 600 THR B N 1
ATOM 2437 C CA . THR B 1 158 ? 13.099 24.429 75.869 1.00 28.52 600 THR B CA 1
ATOM 2438 C C . THR B 1 158 ? 12.484 23.825 77.122 1.00 30.03 600 THR B C 1
ATOM 2439 O O . THR B 1 158 ? 13.203 23.302 77.981 1.00 31.21 600 THR B O 1
ATOM 2443 N N . ASN B 1 159 ? 11.157 23.887 77.222 1.00 30.37 601 ASN B N 1
ATOM 2444 C CA . ASN B 1 159 ? 10.434 23.228 78.310 1.00 34.51 601 ASN B CA 1
ATOM 2445 C C . ASN B 1 159 ? 9.340 22.312 77.767 1.00 43.78 601 ASN B C 1
ATOM 2446 O O . ASN B 1 159 ? 9.620 21.304 77.123 1.00 51.07 601 ASN B O 1
#

InterPro domains:
  IPR002656 Acyltransferase 3 domain [PF01757] (19-344)
  IPR036514 SGNH hydrolase superfamily [G3DSA:3.40.50.1110] (448-600)
  IPR050879 Acyltransferase 3 [PTHR23028] (19-467)

Radius of gyration: 20.92 Å; Cα contacts (8 Å, |Δi|>4): 626; chains: 2; bounding box: 38×46×60 Å

Solvent-accessible surface area: 13942 Å² total; per-residue (Å²): 118,31,10,1,0,0,0,0,9,6,0,40,6,0,5,116,20,1,48,167,105,51,109,75,10,83,61,27,27,88,15,17,32,54,2,62,79,0,2,79,45,0,101,75,122,38,146,103,39,24,108,156,47,36,60,0,0,0,2,2,1,6,8,8,44,8,74,95,115,51,2,51,78,0,1,91,20,0,38,146,0,14,1,0,2,0,0,1,62,2,92,97,148,22,34,51,138,0,6,126,19,0,76,55,10,18,90,90,61,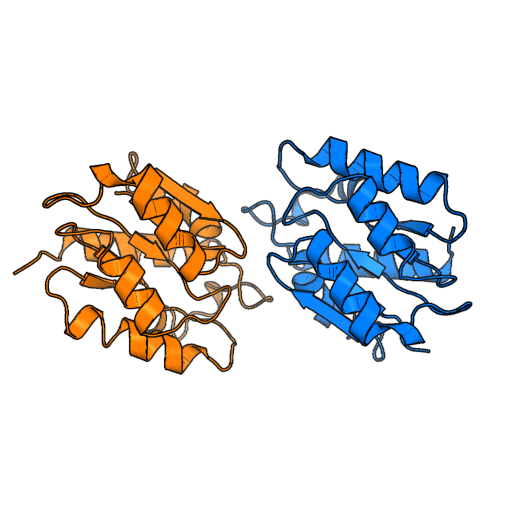110,35,2,4,61,0,32,8,74,151,52,1,69,64,63,106,93,28,41,7,104,22,14,11,9,3,70,88,46,0,0,103,25,0,1,76,45,0,14,123,16,24,127,84,79,88,31,1,0,0,0,0,8,6,0,38,5,0,5,125,19,0,39,142,115,41,112,114,11,96,63,26,26,99,16,16,30,55,2,60,78,0,1,79,44,1,105,85,119,25,133,113,49,25,109,127,53,74,67,0,0,0,1,3,2,6,8,9,43,8,72,130,108,50,3,41,77,0,1,90,24,0,37,146,0,10,0,1,2,0,0,1,64,3,90,96,146,20,32,47,136,0,6,134,34,1,77,110,9,20,89,85,57,77,26,8,10,54,1,25,7,77,150,38,2,54,75,63,108,95,30,40,8,93,27,18,11,9,3,70,129,42,0,0,100,18,0,2,54,46,0,13,124,10,27,127,90,82,76,44,177